Protein AF-A0A8J6UL52-F1 (afdb_monomer_lite)

Foldseek 3Di:
DDDDDDDDDDDDDPDPDDPPPPPPPPPPQDPVNVVVVVVVVVVVLVVLVVLLVVLCVQLVVCVVVVVLVSNLVSLVSSCVSPPPDPSSVVSNVVSVVSVVVVVVVVVVLVVLVVLLVLLVVLLVVCVVLVQLVLNLVSLVVNLVSDDPPDPVNVVSVVVSVVSVVVVVVPVDVVNPPVDNDVCSNVVDDD

Radius of gyration: 39.18 Å; chains: 1; bounding box: 60×75×103 Å

Sequence (190 aa):
MKRFLAALACIPLTLTGSVFELTPAIAAPTAAAQQAQQQQRAKEQRAKAASYRRYMRLGYAANKQRDYQTAQSSFQAALRIRPGDPYATKALRNVRGFVRRNELIRAANVARQKRADALGQTLQQATAGQDWQCAVAVIDNLTPLLPANSLKRAELLAYRSRLQGLIGAEANVTRWSTICSQASLTAQGR

pLDDT: mean 84.72, std 17.29, range [35.88, 98.81]

Structure (mmCIF, N/CA/C/O backbone):
data_AF-A0A8J6UL52-F1
#
_entry.id   AF-A0A8J6UL52-F1
#
loop_
_atom_site.group_PDB
_atom_site.id
_atom_site.type_symbol
_atom_site.label_atom_id
_atom_site.label_alt_id
_atom_site.label_comp_id
_atom_site.label_asym_id
_atom_site.label_entity_id
_atom_site.label_seq_id
_atom_site.pdbx_PDB_ins_code
_atom_site.Cartn_x
_atom_site.Cartn_y
_atom_site.Cartn_z
_atom_site.occupancy
_atom_site.B_iso_or_equiv
_atom_site.auth_seq_id
_atom_site.auth_comp_id
_atom_site.auth_asym_id
_atom_site.auth_atom_id
_atom_site.pdbx_PDB_model_num
ATOM 1 N N . MET A 1 1 ? 5.306 -52.863 -30.422 1.00 48.09 1 MET A N 1
ATOM 2 C CA . MET A 1 1 ? 4.987 -54.082 -31.195 1.00 48.09 1 MET A CA 1
ATOM 3 C C . MET A 1 1 ? 4.256 -53.688 -32.469 1.00 48.09 1 MET A C 1
ATOM 5 O O . MET A 1 1 ? 3.137 -53.211 -32.364 1.00 48.09 1 MET A O 1
ATOM 9 N N . LYS A 1 2 ? 4.888 -53.848 -33.635 1.00 43.53 2 LYS A N 1
ATOM 10 C CA . LYS A 1 2 ? 4.283 -54.351 -34.885 1.00 43.53 2 LYS A CA 1
ATOM 11 C C . LYS A 1 2 ? 5.365 -54.328 -35.964 1.00 43.53 2 LYS A C 1
ATOM 13 O O . LYS A 1 2 ? 5.876 -53.278 -36.332 1.00 43.53 2 LYS A O 1
ATOM 18 N N . ARG A 1 3 ? 5.771 -55.538 -36.343 1.00 48.91 3 ARG A N 1
ATOM 19 C CA . ARG A 1 3 ? 6.742 -55.862 -37.384 1.00 48.91 3 ARG A CA 1
ATOM 20 C C . ARG A 1 3 ? 6.000 -55.864 -38.718 1.00 48.91 3 ARG A C 1
ATOM 22 O O . ARG A 1 3 ? 4.960 -56.508 -38.802 1.00 48.91 3 ARG A O 1
ATOM 29 N N . PHE A 1 4 ? 6.542 -55.200 -39.730 1.00 51.72 4 PHE A N 1
ATOM 30 C CA . PHE A 1 4 ? 6.163 -55.431 -41.120 1.00 51.72 4 PHE A CA 1
ATOM 31 C C . PHE A 1 4 ? 7.350 -56.090 -41.822 1.00 51.72 4 PHE A C 1
ATOM 33 O O . PHE A 1 4 ? 8.400 -55.476 -41.989 1.00 51.72 4 PHE A O 1
ATOM 40 N N . LEU A 1 5 ? 7.177 -57.373 -42.146 1.00 50.19 5 LEU A N 1
ATOM 41 C CA . LEU A 1 5 ? 7.973 -58.094 -43.133 1.00 50.19 5 LEU A CA 1
ATOM 42 C C . LEU A 1 5 ? 7.378 -57.802 -44.514 1.00 50.19 5 LEU A C 1
ATOM 44 O O . LEU A 1 5 ? 6.172 -57.967 -44.692 1.00 50.19 5 LEU A O 1
ATOM 48 N N . ALA A 1 6 ? 8.214 -57.447 -45.487 1.00 51.41 6 ALA A N 1
ATOM 49 C CA . ALA A 1 6 ? 7.863 -57.524 -46.900 1.00 51.41 6 ALA A CA 1
ATOM 50 C C . ALA A 1 6 ? 9.098 -57.889 -47.742 1.00 51.41 6 ALA A C 1
ATOM 52 O O . ALA A 1 6 ? 10.095 -57.173 -47.762 1.00 51.41 6 ALA A O 1
ATOM 53 N N . ALA A 1 7 ? 8.972 -59.070 -48.347 1.00 46.84 7 ALA A N 1
ATOM 54 C CA . ALA A 1 7 ? 9.700 -59.737 -49.423 1.00 46.84 7 ALA A CA 1
ATOM 55 C C . ALA A 1 7 ? 10.820 -58.987 -50.178 1.00 46.84 7 ALA A C 1
ATOM 57 O O . ALA A 1 7 ? 10.597 -57.964 -50.821 1.00 46.84 7 ALA A O 1
ATOM 58 N N . LEU A 1 8 ? 11.996 -59.628 -50.206 1.00 48.56 8 LEU A N 1
ATOM 59 C CA . LEU A 1 8 ? 13.059 -59.418 -51.190 1.00 48.56 8 LEU A CA 1
ATOM 60 C C . LEU A 1 8 ? 12.641 -60.001 -52.551 1.00 48.56 8 LEU A C 1
ATOM 62 O O . LEU A 1 8 ? 12.426 -61.207 -52.661 1.00 48.56 8 LEU A O 1
ATOM 66 N N . ALA A 1 9 ? 12.630 -59.165 -53.590 1.00 52.34 9 ALA A N 1
ATOM 67 C CA . ALA A 1 9 ? 12.728 -59.593 -54.982 1.00 52.34 9 ALA A CA 1
ATOM 68 C C . ALA A 1 9 ? 14.108 -59.186 -55.519 1.00 52.34 9 ALA A C 1
ATOM 70 O O . ALA A 1 9 ? 14.498 -58.021 -55.462 1.00 52.34 9 ALA A 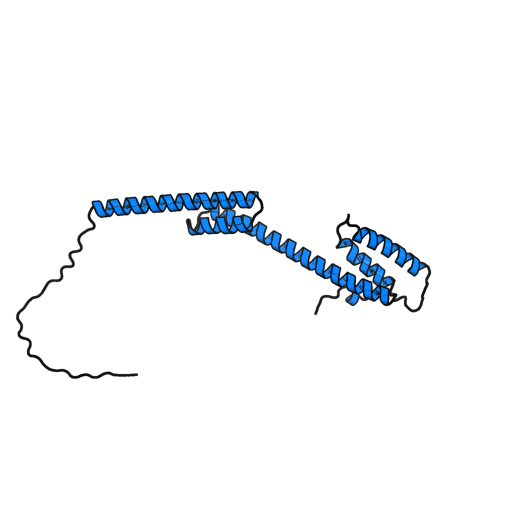O 1
ATOM 71 N N . CYS A 1 10 ? 14.860 -60.184 -55.977 1.00 50.34 10 CYS A N 1
ATOM 72 C CA . CYS A 1 10 ? 16.206 -60.074 -56.522 1.00 50.34 10 CYS A CA 1
ATOM 73 C C . CYS A 1 10 ? 16.125 -59.589 -57.981 1.00 50.34 10 CYS A C 1
ATOM 75 O O . CYS A 1 10 ? 15.582 -60.294 -58.829 1.00 50.34 10 CYS A O 1
ATOM 77 N N . ILE A 1 11 ? 16.639 -58.389 -58.264 1.00 64.44 11 ILE A N 1
ATOM 78 C CA . ILE A 1 11 ? 16.784 -57.842 -59.622 1.00 64.44 11 ILE A CA 1
ATOM 79 C C . ILE A 1 11 ? 18.292 -57.778 -59.928 1.00 64.44 11 ILE A C 1
ATOM 81 O O . ILE A 1 11 ? 19.041 -57.254 -59.098 1.00 64.44 11 ILE A O 1
ATOM 85 N N . PRO A 1 12 ? 18.765 -58.312 -61.073 1.00 52.03 12 PRO A N 1
ATOM 86 C CA . PRO A 1 12 ? 20.182 -58.343 -61.411 1.00 52.03 12 PRO A CA 1
ATOM 87 C C . PRO A 1 12 ? 20.688 -56.937 -61.747 1.00 52.03 12 PRO A C 1
ATOM 89 O O . PRO A 1 12 ? 20.190 -56.259 -62.644 1.00 52.03 12 PRO A O 1
ATOM 92 N N . LEU A 1 13 ? 21.694 -56.511 -60.988 1.00 54.62 13 LEU A N 1
ATOM 93 C CA . LEU A 1 13 ? 22.346 -55.214 -61.077 1.00 54.62 13 LEU A CA 1
ATOM 94 C C . LEU A 1 13 ? 23.401 -55.256 -62.194 1.00 54.62 13 LEU A C 1
ATOM 96 O O . LEU A 1 13 ? 24.511 -55.746 -61.990 1.00 54.62 13 LEU A O 1
ATOM 100 N N . THR A 1 14 ? 23.071 -54.753 -63.385 1.00 56.66 14 THR A N 1
ATOM 101 C CA . THR A 1 14 ? 24.086 -54.437 -64.398 1.00 56.66 14 THR A CA 1
ATOM 102 C C . THR A 1 14 ? 24.874 -53.219 -63.932 1.00 56.66 14 THR A C 1
ATOM 104 O O . THR A 1 14 ? 24.363 -52.102 -63.871 1.00 56.66 14 THR A O 1
ATOM 107 N N . LEU A 1 15 ? 26.125 -53.476 -63.565 1.00 56.97 15 LEU A N 1
ATOM 108 C CA . LEU A 1 15 ? 27.108 -52.526 -63.068 1.00 56.97 15 LEU A CA 1
ATOM 109 C C . LEU A 1 15 ? 27.623 -51.634 -64.214 1.00 56.97 15 LEU A C 1
ATOM 111 O O . LEU A 1 15 ? 28.722 -51.835 -64.721 1.00 56.97 15 LEU A O 1
ATOM 115 N N . THR A 1 16 ? 26.845 -50.638 -64.637 1.00 59.56 16 THR A N 1
ATOM 116 C CA . THR A 1 16 ? 27.396 -49.483 -65.361 1.00 59.56 16 THR A CA 1
ATOM 117 C C . THR A 1 16 ? 27.673 -48.389 -64.348 1.00 59.56 16 THR A C 1
ATOM 119 O O . THR A 1 16 ? 26.756 -47.785 -63.792 1.00 59.56 16 THR A O 1
ATOM 122 N N . GLY A 1 17 ? 28.959 -48.197 -64.066 1.00 63.19 17 GLY A N 1
ATOM 123 C CA . GLY A 1 17 ? 29.453 -47.186 -63.151 1.00 63.19 17 GLY A CA 1
ATOM 124 C C . GLY A 1 17 ? 28.933 -45.794 -63.495 1.00 63.19 17 GLY A C 1
ATOM 125 O O . GLY A 1 17 ? 28.999 -45.332 -64.631 1.00 63.19 17 GLY A O 1
ATOM 126 N N . SER A 1 18 ? 28.443 -45.108 -62.476 1.00 60.69 18 SER A N 1
ATOM 127 C CA . SER A 1 18 ? 28.400 -43.654 -62.420 1.00 60.69 18 SER A CA 1
ATOM 128 C C . SER A 1 18 ? 28.495 -43.296 -60.950 1.00 60.69 18 SER A C 1
ATOM 130 O O . SER A 1 18 ? 27.495 -43.212 -60.241 1.00 60.69 18 SER A O 1
ATOM 132 N N . VAL A 1 19 ? 29.732 -43.155 -60.473 1.00 61.81 19 VAL A N 1
ATOM 133 C CA . VAL A 1 19 ? 30.003 -42.455 -59.218 1.00 61.81 19 VAL A CA 1
ATOM 134 C C . VAL A 1 19 ? 29.659 -40.997 -59.501 1.00 61.81 19 VAL A C 1
ATOM 136 O O . VAL A 1 19 ? 30.489 -40.226 -59.968 1.00 61.81 19 VAL A O 1
ATOM 139 N N . PHE A 1 20 ? 28.386 -40.643 -59.335 1.00 57.03 20 PHE A N 1
ATOM 140 C CA . PHE A 1 20 ? 27.967 -39.254 -59.324 1.00 57.03 20 PHE A CA 1
ATOM 141 C C . PHE A 1 20 ? 28.501 -38.681 -58.014 1.00 57.03 20 PHE A C 1
ATOM 143 O O . PHE A 1 20 ? 27.890 -38.833 -56.955 1.00 57.03 20 PHE A O 1
ATOM 150 N N . GLU A 1 21 ? 29.706 -38.116 -58.072 1.00 53.19 21 GLU A N 1
ATOM 151 C CA . GLU A 1 21 ? 30.247 -37.300 -56.998 1.00 53.19 21 GLU A CA 1
ATOM 152 C C . GLU A 1 21 ? 29.289 -36.123 -56.793 1.00 53.19 21 GLU A C 1
ATOM 154 O O . GLU A 1 21 ? 29.351 -35.101 -57.476 1.00 53.19 21 GLU A O 1
ATOM 159 N N . LEU A 1 22 ? 28.370 -36.281 -55.839 1.0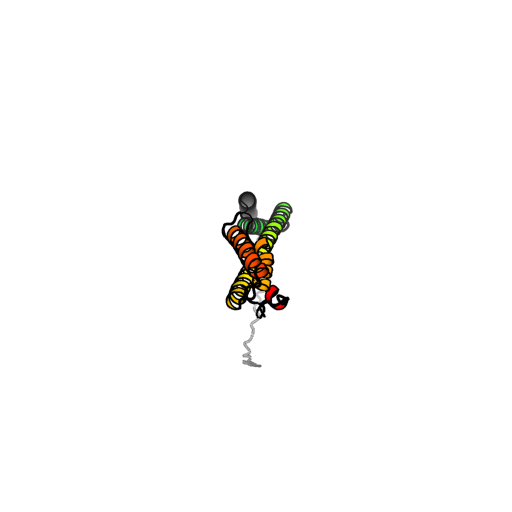0 56.50 22 LEU A N 1
ATOM 160 C CA . LEU A 1 22 ? 27.673 -35.184 -55.182 1.00 56.50 22 LEU A CA 1
ATOM 161 C C . LEU A 1 22 ? 28.727 -34.369 -54.432 1.00 56.50 22 LEU A C 1
ATOM 163 O O . LEU A 1 22 ? 28.851 -34.450 -53.214 1.00 56.50 22 LEU A O 1
ATOM 167 N N . THR A 1 23 ? 29.518 -33.596 -55.169 1.00 62.22 23 THR A N 1
ATOM 168 C CA . THR A 1 23 ? 30.239 -32.471 -54.598 1.00 62.22 23 THR A CA 1
ATOM 169 C C . THR A 1 23 ? 29.163 -31.488 -54.138 1.00 62.22 23 THR A C 1
ATOM 171 O O . THR A 1 23 ? 28.408 -30.969 -54.966 1.00 62.22 23 THR A O 1
ATOM 174 N N . PRO A 1 24 ? 28.999 -31.236 -52.826 1.00 58.41 24 PRO A N 1
ATOM 175 C CA . PRO A 1 24 ? 28.180 -30.119 -52.415 1.00 58.41 24 PRO A CA 1
ATOM 176 C C . PRO A 1 24 ? 28.933 -28.887 -52.912 1.00 58.41 24 PRO A C 1
ATOM 178 O O . PRO A 1 24 ? 29.976 -28.525 -52.371 1.00 58.41 24 PRO A O 1
ATOM 181 N N . ALA A 1 25 ? 28.450 -28.264 -53.983 1.00 55.91 25 ALA A N 1
ATOM 182 C CA . ALA A 1 25 ? 28.882 -26.932 -54.359 1.00 55.91 25 ALA A CA 1
ATOM 183 C C . ALA A 1 25 ? 28.417 -25.990 -53.241 1.00 55.91 25 ALA A C 1
ATOM 185 O O . ALA A 1 25 ? 27.331 -25.415 -53.288 1.00 55.91 25 ALA A O 1
ATOM 186 N N . ILE A 1 26 ? 29.221 -25.881 -52.183 1.00 60.75 26 ILE A N 1
ATOM 187 C CA . ILE A 1 26 ? 29.074 -24.867 -51.146 1.00 60.75 26 ILE A CA 1
ATOM 188 C C . ILE A 1 26 ? 29.476 -23.554 -51.824 1.00 60.75 26 ILE A C 1
ATOM 190 O O . ILE A 1 26 ? 30.614 -23.104 -51.719 1.00 60.75 26 ILE A O 1
ATOM 194 N N . ALA A 1 27 ? 28.568 -22.979 -52.615 1.00 62.25 27 ALA A N 1
ATOM 195 C CA . ALA A 1 27 ? 28.755 -21.661 -53.194 1.00 62.25 27 ALA A CA 1
ATOM 196 C C . ALA A 1 27 ? 28.947 -20.681 -52.031 1.00 62.25 27 ALA A C 1
ATOM 198 O O . ALA A 1 27 ? 28.022 -20.436 -51.251 1.00 62.25 27 ALA A O 1
ATOM 199 N N . ALA A 1 28 ? 30.172 -20.176 -51.868 1.00 66.12 28 ALA A N 1
ATOM 200 C CA . ALA A 1 28 ? 30.485 -19.202 -50.836 1.00 66.12 28 ALA A CA 1
ATOM 201 C C . ALA A 1 28 ? 29.509 -18.015 -50.957 1.00 66.12 28 ALA A C 1
ATOM 203 O O . ALA A 1 28 ? 29.266 -17.548 -52.076 1.00 66.12 28 ALA A O 1
ATOM 204 N N . PRO A 1 29 ? 28.925 -17.521 -49.845 1.00 67.31 29 PRO A N 1
ATOM 205 C CA . PRO A 1 29 ? 27.994 -16.403 -49.904 1.00 67.31 29 PRO A CA 1
ATOM 206 C C . PRO A 1 29 ? 28.686 -15.223 -50.583 1.00 67.31 29 PRO A C 1
ATOM 208 O O . PRO A 1 29 ? 29.726 -14.758 -50.109 1.00 67.31 29 PRO A O 1
ATOM 211 N N . THR A 1 30 ? 28.121 -14.765 -51.701 1.00 81.12 30 THR A N 1
ATOM 212 C CA . THR A 1 30 ? 28.703 -13.695 -52.515 1.00 81.12 30 THR A CA 1
ATOM 213 C C . THR A 1 30 ? 28.859 -12.422 -51.685 1.00 81.12 30 THR A C 1
ATOM 215 O O . THR A 1 30 ? 28.055 -12.143 -50.791 1.00 81.12 30 THR A O 1
ATOM 218 N N . ALA A 1 31 ? 29.881 -11.615 -51.978 1.00 82.38 31 ALA A N 1
ATOM 219 C CA . ALA A 1 31 ? 30.143 -10.372 -51.248 1.00 82.38 31 ALA A CA 1
ATOM 220 C C . ALA A 1 31 ? 28.905 -9.447 -51.187 1.00 82.38 31 ALA A C 1
ATOM 222 O O . ALA A 1 31 ? 28.633 -8.844 -50.151 1.00 82.38 31 ALA A O 1
ATOM 223 N N . ALA A 1 32 ? 28.092 -9.416 -52.249 1.00 83.94 32 ALA A N 1
ATOM 224 C CA . ALA A 1 32 ? 26.823 -8.687 -52.286 1.00 83.94 32 ALA A CA 1
ATOM 225 C C . ALA A 1 32 ? 25.776 -9.235 -51.292 1.00 83.94 32 ALA A C 1
ATOM 227 O O . ALA A 1 32 ? 25.114 -8.460 -50.599 1.00 83.94 32 ALA A O 1
ATOM 228 N N . ALA A 1 33 ? 25.650 -10.563 -51.159 1.00 85.38 33 ALA A N 1
ATOM 229 C CA . ALA A 1 33 ? 24.749 -11.187 -50.187 1.00 85.38 33 ALA A CA 1
ATOM 230 C C . ALA A 1 33 ? 25.195 -10.915 -48.738 1.00 85.38 33 ALA A C 1
ATOM 232 O O . ALA A 1 33 ? 24.367 -10.629 -47.869 1.00 85.38 33 ALA A O 1
ATOM 233 N N . GLN A 1 34 ? 26.507 -10.928 -48.485 1.00 87.19 34 GLN A N 1
ATOM 234 C CA . GLN A 1 34 ? 27.075 -10.583 -47.179 1.00 87.19 34 GLN A CA 1
ATOM 235 C C . GLN A 1 34 ? 26.821 -9.108 -46.820 1.00 87.19 34 GLN A C 1
ATOM 237 O O . GLN A 1 34 ? 26.406 -8.808 -45.699 1.00 87.19 34 GLN A O 1
ATOM 242 N N . GLN A 1 35 ? 26.999 -8.188 -47.773 1.00 89.06 35 GLN A N 1
ATOM 243 C CA . GLN A 1 35 ? 26.718 -6.760 -47.587 1.00 89.06 35 GLN A CA 1
ATOM 244 C C . GLN A 1 35 ? 25.233 -6.495 -47.295 1.00 89.06 35 GLN A C 1
ATOM 246 O O . GLN A 1 35 ? 24.913 -5.778 -46.343 1.00 89.06 35 GLN A O 1
ATOM 251 N N . ALA A 1 36 ? 24.316 -7.121 -48.038 1.00 89.81 36 ALA A N 1
ATOM 252 C CA . ALA A 1 36 ? 22.878 -7.004 -47.788 1.00 89.81 36 ALA A CA 1
ATOM 253 C C . ALA A 1 36 ? 22.493 -7.525 -46.388 1.00 89.81 36 ALA A C 1
ATOM 255 O O . ALA A 1 36 ? 21.732 -6.882 -45.657 1.00 89.81 36 ALA A O 1
ATOM 256 N N . GLN A 1 37 ? 23.077 -8.651 -45.961 1.00 91.81 37 GLN A N 1
ATOM 257 C CA . GLN A 1 37 ? 22.847 -9.208 -44.628 1.00 91.81 37 GLN A CA 1
ATOM 258 C C . GLN A 1 37 ? 23.351 -8.276 -43.515 1.00 91.81 37 GLN A C 1
ATOM 260 O O . GLN A 1 37 ? 22.679 -8.107 -42.493 1.00 91.81 37 GLN A O 1
ATOM 265 N N . GLN A 1 38 ? 24.512 -7.644 -43.694 1.00 91.94 38 GLN A N 1
ATOM 266 C CA . GLN A 1 38 ? 25.055 -6.680 -42.732 1.00 91.94 38 GLN A CA 1
ATOM 267 C C . GLN A 1 38 ? 24.173 -5.433 -42.610 1.00 91.94 38 GLN A C 1
ATOM 269 O O . GLN A 1 38 ? 23.881 -4.996 -41.494 1.00 91.94 38 GLN A O 1
ATOM 274 N N . GLN A 1 39 ? 23.694 -4.894 -43.733 1.00 93.25 39 GLN A N 1
ATOM 275 C CA . GLN A 1 39 ? 22.783 -3.748 -43.743 1.00 93.25 39 GLN A CA 1
ATOM 276 C C . GLN A 1 39 ? 21.469 -4.064 -43.020 1.00 93.25 39 GLN A C 1
ATOM 278 O O . GLN A 1 39 ? 21.012 -3.273 -42.187 1.00 93.25 39 GLN A O 1
ATOM 283 N N . GLN A 1 40 ? 20.898 -5.246 -43.264 1.00 94.44 40 GLN A N 1
ATOM 284 C CA . GLN A 1 40 ? 19.674 -5.682 -42.595 1.00 94.44 40 GLN A CA 1
ATOM 285 C C . GLN A 1 40 ? 19.877 -5.849 -41.083 1.00 94.44 40 GLN A C 1
ATOM 287 O O . GLN A 1 40 ? 19.097 -5.315 -40.291 1.00 94.44 40 GLN A O 1
ATOM 292 N N . ARG A 1 41 ? 20.971 -6.497 -40.661 1.00 95.19 41 ARG A N 1
ATOM 293 C CA . ARG A 1 41 ? 21.332 -6.612 -39.237 1.00 95.19 41 ARG A CA 1
ATOM 294 C C . ARG A 1 41 ? 21.493 -5.235 -38.595 1.00 95.19 41 ARG A C 1
ATOM 296 O O . ARG A 1 41 ? 20.962 -4.999 -37.514 1.00 95.19 41 ARG A O 1
ATOM 303 N N . ALA A 1 42 ? 22.172 -4.297 -39.255 1.00 94.38 42 ALA A N 1
ATOM 304 C CA . ALA A 1 42 ? 22.340 -2.939 -38.741 1.00 94.38 42 ALA A CA 1
ATOM 305 C C . ALA A 1 42 ? 20.994 -2.210 -38.583 1.00 94.38 42 ALA A C 1
ATOM 307 O O . ALA A 1 42 ? 20.764 -1.552 -37.563 1.00 94.38 42 ALA A O 1
ATOM 308 N N . LYS A 1 43 ? 20.078 -2.357 -39.548 1.00 95.81 43 LYS A N 1
ATOM 309 C CA . LYS A 1 43 ? 18.717 -1.804 -39.480 1.00 95.81 43 LYS A CA 1
ATOM 310 C C . LYS A 1 43 ? 17.933 -2.381 -38.300 1.00 95.81 43 LYS A C 1
ATOM 312 O O . LYS A 1 43 ? 17.353 -1.621 -37.525 1.00 95.81 43 LYS A O 1
ATOM 317 N N . GLU A 1 44 ? 17.972 -3.696 -38.109 1.00 95.06 44 GLU A N 1
ATOM 318 C CA . GLU A 1 44 ? 17.332 -4.361 -36.969 1.00 95.06 44 GLU A CA 1
ATOM 319 C C . GLU A 1 44 ? 17.915 -3.908 -35.629 1.00 95.06 44 GLU A C 1
ATOM 321 O O . GLU A 1 44 ? 17.166 -3.622 -34.694 1.00 95.06 44 GLU A O 1
ATOM 326 N N . GLN A 1 45 ? 19.239 -3.776 -35.526 1.00 95.06 45 GLN A N 1
ATOM 327 C CA . GLN A 1 45 ? 19.883 -3.292 -34.303 1.00 95.06 45 GLN A CA 1
ATOM 328 C C . GLN A 1 45 ? 19.503 -1.840 -33.992 1.00 95.06 45 GLN A C 1
ATOM 330 O O . GLN A 1 45 ? 19.223 -1.501 -32.838 1.00 95.06 45 GLN A O 1
ATOM 335 N N . ARG A 1 46 ? 19.408 -0.980 -35.014 1.00 96.25 46 ARG A N 1
ATOM 336 C CA . ARG A 1 46 ? 18.919 0.400 -34.864 1.00 96.25 46 ARG A CA 1
ATOM 337 C C . ARG A 1 46 ? 17.466 0.431 -34.390 1.00 96.25 46 ARG A C 1
ATOM 339 O O . ARG A 1 46 ? 17.155 1.182 -33.463 1.00 96.25 46 ARG A O 1
ATOM 346 N N . ALA A 1 47 ? 16.603 -0.409 -34.961 1.00 96.44 47 ALA A N 1
ATOM 347 C CA . ALA A 1 47 ? 15.207 -0.537 -34.547 1.00 96.44 47 ALA A CA 1
ATOM 348 C C . ALA A 1 47 ? 15.086 -1.026 -33.093 1.00 96.44 47 ALA A C 1
ATOM 350 O O . ALA A 1 47 ? 14.374 -0.415 -32.294 1.00 96.44 47 ALA A O 1
ATOM 351 N N . LYS A 1 48 ? 15.852 -2.053 -32.699 1.00 96.88 48 LYS A N 1
ATOM 352 C CA . LYS A 1 48 ? 15.930 -2.526 -31.305 1.00 96.88 48 LYS A CA 1
ATOM 353 C C . LYS A 1 48 ? 16.403 -1.415 -30.366 1.00 96.88 48 LYS A C 1
ATOM 355 O O . LYS A 1 48 ? 15.778 -1.173 -29.336 1.00 96.88 48 LYS A O 1
ATOM 360 N N . ALA A 1 49 ? 17.451 -0.677 -30.729 1.00 96.94 49 ALA A N 1
ATOM 361 C CA . ALA A 1 49 ? 17.947 0.442 -29.930 1.00 96.94 49 ALA A CA 1
ATOM 362 C C . ALA A 1 49 ? 16.907 1.566 -29.764 1.00 96.94 49 ALA A C 1
ATOM 364 O O . ALA A 1 49 ? 16.768 2.116 -28.670 1.00 96.94 49 ALA A O 1
ATOM 365 N N . ALA A 1 50 ? 16.156 1.896 -30.819 1.00 98.19 50 ALA A N 1
ATOM 366 C CA . ALA A 1 50 ? 15.083 2.886 -30.761 1.00 98.19 50 ALA A CA 1
ATOM 367 C C . ALA A 1 50 ? 13.928 2.426 -29.857 1.00 98.19 50 ALA A C 1
ATOM 369 O O . ALA A 1 50 ? 13.494 3.185 -28.987 1.00 98.19 50 ALA A O 1
ATOM 370 N N . SER A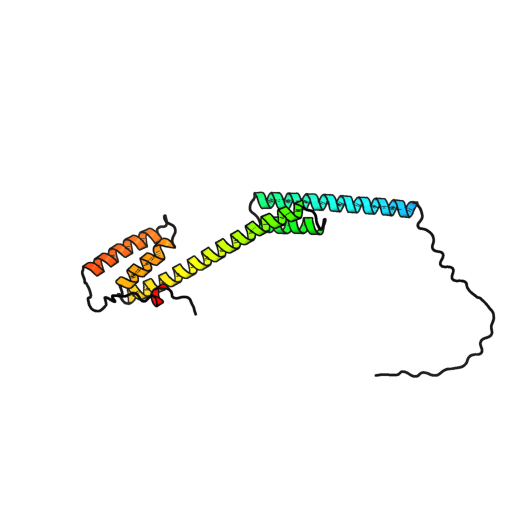 1 51 ? 13.492 1.173 -30.000 1.00 98.12 51 SER A N 1
ATOM 371 C CA . SER A 1 51 ? 12.463 0.561 -29.154 1.00 98.12 51 SER A CA 1
ATOM 372 C C . SER A 1 51 ? 12.882 0.509 -27.686 1.00 98.12 51 SER A C 1
ATOM 374 O O . SER A 1 51 ? 12.106 0.913 -26.822 1.00 98.12 51 SER A O 1
ATOM 376 N N . TYR A 1 52 ? 14.123 0.113 -27.389 1.00 98.62 52 TYR A N 1
ATOM 377 C CA . TYR A 1 52 ? 14.673 0.157 -26.031 1.00 98.62 52 TYR A CA 1
ATOM 378 C C . TYR A 1 52 ? 14.589 1.573 -25.444 1.00 98.62 52 TYR A C 1
ATOM 380 O O . TYR A 1 52 ? 14.015 1.760 -24.372 1.00 98.62 52 TYR A O 1
ATOM 388 N N . ARG A 1 53 ? 15.080 2.592 -26.169 1.00 98.62 53 ARG A N 1
ATOM 389 C CA . ARG A 1 53 ? 15.019 3.992 -25.709 1.00 98.62 53 ARG A CA 1
ATOM 390 C C . ARG A 1 53 ? 13.583 4.449 -25.467 1.00 98.62 53 ARG A C 1
ATOM 392 O O . ARG A 1 53 ? 13.321 5.144 -24.488 1.00 98.62 53 ARG A O 1
ATOM 399 N N . ARG A 1 54 ? 12.647 4.053 -26.336 1.00 98.69 54 ARG A N 1
ATOM 400 C CA . ARG A 1 54 ? 11.219 4.348 -26.170 1.00 98.69 54 ARG A CA 1
ATOM 401 C C . ARG A 1 54 ? 10.681 3.748 -24.872 1.00 98.69 54 ARG A C 1
ATOM 403 O O . ARG A 1 54 ? 10.092 4.484 -24.090 1.00 98.69 54 ARG A O 1
ATOM 410 N N . TYR A 1 55 ? 10.908 2.459 -24.625 1.00 98.81 55 TYR A N 1
ATOM 411 C CA . TYR A 1 55 ? 10.438 1.798 -23.406 1.00 98.81 55 TYR A CA 1
ATOM 412 C C . TYR A 1 55 ? 11.078 2.365 -22.139 1.00 98.81 55 TYR A C 1
ATOM 414 O O . TYR A 1 55 ? 10.380 2.561 -21.150 1.00 98.81 55 TYR A O 1
ATOM 422 N N . MET A 1 56 ? 12.363 2.724 -22.180 1.00 98.81 56 MET A N 1
ATOM 423 C CA . MET A 1 56 ? 13.009 3.411 -21.059 1.00 98.81 56 MET A CA 1
ATOM 424 C C . MET A 1 56 ? 12.345 4.760 -20.762 1.00 98.81 56 MET A C 1
ATOM 426 O O . MET A 1 56 ? 12.003 5.029 -19.613 1.00 98.81 56 MET A O 1
ATOM 430 N N . ARG A 1 57 ? 12.088 5.592 -21.783 1.00 98.81 57 ARG A N 1
ATOM 431 C CA . ARG A 1 57 ? 11.389 6.879 -21.601 1.00 98.81 57 ARG A CA 1
ATOM 432 C C . ARG A 1 57 ? 9.973 6.705 -21.059 1.00 98.81 57 ARG A C 1
ATOM 434 O O . ARG A 1 57 ? 9.603 7.427 -20.141 1.00 98.81 57 ARG A O 1
ATOM 441 N N . LEU A 1 58 ? 9.208 5.755 -21.600 1.00 98.75 58 LEU A N 1
ATOM 442 C CA . LEU A 1 58 ? 7.861 5.446 -21.112 1.00 98.75 58 LEU A CA 1
ATOM 443 C C . LEU A 1 58 ? 7.892 5.007 -19.646 1.00 98.75 58 LEU A C 1
ATOM 445 O O . LEU A 1 58 ? 7.117 5.517 -18.844 1.00 98.75 58 LEU A O 1
ATOM 449 N N . GLY A 1 59 ? 8.841 4.142 -19.280 1.00 98.69 59 GLY A N 1
ATOM 450 C CA . GLY A 1 59 ? 9.006 3.686 -17.905 1.00 98.69 59 GLY A CA 1
ATOM 451 C C . GLY A 1 59 ? 9.313 4.826 -16.937 1.00 98.69 59 GLY A C 1
ATOM 452 O O . GLY A 1 59 ? 8.692 4.927 -15.881 1.00 98.69 59 GLY A O 1
ATOM 453 N N . TYR A 1 60 ? 10.224 5.732 -17.304 1.00 98.75 60 TYR A N 1
ATOM 454 C CA . TYR A 1 60 ? 10.532 6.899 -16.474 1.00 98.75 60 TYR A CA 1
ATOM 455 C C . TYR A 1 60 ? 9.379 7.903 -16.404 1.00 98.75 60 TYR A C 1
ATOM 457 O O . TYR A 1 60 ? 9.130 8.453 -15.331 1.00 98.75 60 TYR A O 1
ATOM 465 N N . ALA A 1 61 ? 8.663 8.125 -17.509 1.00 98.81 61 ALA A N 1
ATOM 466 C CA . ALA A 1 61 ? 7.493 8.998 -17.536 1.00 98.81 61 ALA A CA 1
ATOM 467 C C . ALA A 1 61 ? 6.380 8.467 -16.619 1.00 98.81 61 ALA A C 1
ATOM 469 O O . ALA A 1 61 ? 5.893 9.208 -15.768 1.00 98.81 61 ALA A O 1
ATOM 470 N N . ALA A 1 62 ? 6.053 7.176 -16.721 1.00 98.69 62 ALA A N 1
ATOM 471 C CA . ALA A 1 62 ? 5.080 6.518 -15.853 1.00 98.69 62 ALA A CA 1
ATOM 472 C C . ALA A 1 62 ? 5.522 6.547 -14.379 1.00 98.69 62 ALA A C 1
ATOM 474 O O . ALA A 1 62 ? 4.745 6.913 -13.501 1.00 98.69 62 ALA A O 1
ATOM 475 N N . ASN A 1 63 ? 6.806 6.285 -14.100 1.00 98.50 63 ASN A N 1
ATOM 476 C CA . ASN A 1 63 ? 7.345 6.361 -12.741 1.00 98.50 63 ASN A CA 1
ATOM 477 C C . ASN A 1 63 ? 7.241 7.780 -12.149 1.00 98.50 63 ASN A C 1
ATOM 479 O O . ASN A 1 63 ? 6.910 7.928 -10.976 1.00 98.50 63 ASN A O 1
ATOM 483 N N . LYS A 1 64 ? 7.473 8.830 -12.952 1.00 98.38 64 LYS A N 1
ATOM 484 C CA . LYS A 1 64 ? 7.289 10.232 -12.530 1.00 98.38 64 LYS A CA 1
ATOM 485 C C . LYS A 1 64 ? 5.828 10.532 -12.176 1.00 98.38 64 LYS A C 1
ATOM 487 O O . LYS A 1 64 ? 5.573 11.295 -11.250 1.00 98.38 64 LYS A O 1
ATOM 492 N N . GLN A 1 65 ? 4.889 9.902 -12.877 1.00 98.12 65 GLN A N 1
ATOM 493 C CA . GLN A 1 65 ? 3.449 9.993 -12.617 1.00 98.12 65 GLN A CA 1
ATOM 494 C C . GLN A 1 65 ? 2.975 9.050 -11.497 1.00 98.12 65 GLN A C 1
ATOM 496 O O . GLN A 1 65 ? 1.790 9.028 -11.184 1.00 98.12 65 GLN A O 1
ATOM 501 N N . ARG A 1 66 ? 3.887 8.291 -10.867 1.00 97.44 66 ARG A N 1
ATOM 502 C CA . ARG A 1 66 ? 3.594 7.248 -9.865 1.00 97.44 66 ARG A CA 1
ATOM 503 C C . ARG A 1 66 ? 2.732 6.092 -10.386 1.00 97.44 66 ARG A C 1
ATOM 505 O O . ARG A 1 66 ? 2.236 5.296 -9.591 1.00 97.44 66 ARG A O 1
ATOM 512 N N . ASP A 1 67 ? 2.620 5.951 -11.705 1.00 98.12 67 ASP A N 1
ATOM 513 C CA . ASP A 1 67 ? 2.060 4.768 -12.352 1.00 98.12 67 ASP A CA 1
ATOM 514 C C . ASP A 1 67 ? 3.134 3.673 -12.398 1.00 98.12 67 ASP A C 1
ATOM 516 O O . ASP A 1 67 ? 3.849 3.460 -13.385 1.00 98.12 67 ASP A O 1
ATOM 520 N N . TYR A 1 68 ? 3.311 3.016 -11.253 1.00 98.12 68 TYR A N 1
ATOM 521 C CA . TYR A 1 68 ? 4.356 2.019 -11.068 1.00 98.12 68 TYR A CA 1
ATOM 522 C C . TYR A 1 68 ? 4.077 0.730 -11.853 1.00 98.12 68 TYR A C 1
ATOM 524 O O . TYR A 1 68 ? 5.020 0.054 -12.261 1.00 98.12 68 TYR A O 1
ATOM 532 N N . GLN A 1 69 ? 2.814 0.401 -12.129 1.00 97.50 69 GLN A N 1
ATOM 533 C CA . GLN A 1 69 ? 2.443 -0.750 -12.950 1.00 97.50 69 GLN A CA 1
ATOM 534 C C . GLN A 1 69 ? 2.886 -0.550 -14.407 1.00 97.50 69 GLN A C 1
ATOM 536 O O . GLN A 1 69 ? 3.588 -1.405 -14.960 1.00 97.50 69 GLN A O 1
ATOM 541 N N . THR A 1 70 ? 2.565 0.599 -15.010 1.00 98.31 70 THR A N 1
ATOM 542 C CA . THR A 1 70 ? 3.004 0.934 -16.376 1.00 98.31 70 THR A CA 1
ATOM 543 C C . THR A 1 70 ? 4.517 1.125 -16.451 1.00 98.31 70 THR A C 1
ATOM 545 O O . THR A 1 70 ? 5.162 0.719 -17.426 1.00 98.31 70 THR A O 1
ATOM 548 N N . ALA A 1 71 ? 5.128 1.692 -15.408 1.00 98.75 71 ALA A N 1
ATOM 549 C CA . ALA A 1 71 ? 6.579 1.810 -15.339 1.00 98.75 71 ALA A CA 1
ATOM 550 C C . ALA A 1 71 ? 7.260 0.433 -15.325 1.00 98.75 71 ALA A C 1
ATOM 552 O O . ALA A 1 71 ? 8.219 0.199 -16.066 1.00 98.75 71 ALA A O 1
ATOM 553 N N . GLN A 1 72 ? 6.737 -0.503 -14.527 1.00 98.62 72 GLN A N 1
ATOM 554 C CA . GLN A 1 72 ? 7.257 -1.861 -14.421 1.00 98.62 72 GLN A CA 1
ATOM 555 C C . GLN A 1 72 ? 7.197 -2.587 -15.768 1.00 98.62 72 GLN A C 1
ATOM 557 O O . GLN A 1 72 ? 8.213 -3.135 -16.203 1.00 98.62 72 GLN A O 1
ATOM 562 N N . SER A 1 73 ? 6.043 -2.567 -16.442 1.00 98.62 73 SER A N 1
ATOM 563 C CA . SER A 1 73 ? 5.867 -3.234 -17.739 1.00 98.62 73 SER A CA 1
ATOM 564 C C . SER A 1 73 ? 6.776 -2.636 -18.820 1.00 98.62 73 SER A C 1
ATOM 566 O O . SER A 1 73 ? 7.381 -3.371 -19.607 1.00 98.62 73 SER A O 1
ATOM 568 N N . SER A 1 74 ? 6.968 -1.314 -18.804 1.00 98.75 74 SER A N 1
ATOM 569 C CA . SER A 1 74 ? 7.872 -0.608 -19.716 1.00 98.75 74 SER A CA 1
ATOM 570 C C . SER A 1 74 ? 9.336 -1.005 -19.501 1.00 98.75 74 SER A C 1
ATOM 572 O O . SER A 1 74 ? 10.029 -1.346 -20.460 1.00 98.75 74 SER A O 1
ATOM 574 N N . PHE A 1 75 ? 9.820 -1.048 -18.256 1.00 98.81 75 PHE A N 1
ATOM 575 C CA . PHE A 1 75 ? 11.195 -1.483 -17.979 1.00 98.81 75 PHE A CA 1
ATOM 576 C C . PHE A 1 75 ? 11.412 -2.975 -18.271 1.00 98.81 75 PHE A C 1
ATOM 578 O O . PHE A 1 75 ? 12.469 -3.356 -18.776 1.00 98.81 75 PHE A O 1
ATOM 585 N N . GLN A 1 76 ? 10.403 -3.824 -18.051 1.00 98.62 76 GLN A N 1
ATOM 586 C CA . GLN A 1 76 ? 10.437 -5.224 -18.490 1.00 98.62 76 GLN A CA 1
ATOM 587 C C . GLN A 1 76 ? 10.528 -5.342 -20.018 1.00 98.62 76 GLN A C 1
ATOM 589 O O . GLN A 1 76 ? 11.277 -6.172 -20.531 1.00 98.62 76 GLN A O 1
ATOM 594 N N . ALA A 1 77 ? 9.804 -4.507 -20.768 1.00 98.69 77 ALA A N 1
ATOM 595 C CA . ALA A 1 77 ? 9.913 -4.455 -22.224 1.00 98.69 77 ALA A CA 1
ATOM 596 C C . ALA A 1 77 ? 11.303 -3.990 -22.690 1.00 98.69 77 ALA A C 1
ATOM 598 O O . ALA A 1 77 ? 11.855 -4.579 -23.618 1.00 98.69 77 ALA A O 1
ATOM 599 N N . ALA A 1 78 ? 11.910 -3.010 -22.013 1.00 98.75 78 ALA A N 1
ATOM 600 C CA . ALA A 1 78 ? 13.286 -2.597 -22.286 1.00 98.75 78 ALA A CA 1
ATOM 601 C C . ALA A 1 78 ? 14.290 -3.748 -22.067 1.00 98.75 78 ALA A C 1
ATOM 603 O O . ALA A 1 78 ? 15.136 -3.990 -22.928 1.00 98.75 78 ALA A O 1
ATOM 604 N N . LEU A 1 79 ? 14.152 -4.511 -20.976 1.00 98.62 79 LEU A N 1
ATOM 605 C CA . LEU A 1 79 ? 15.015 -5.663 -20.676 1.00 98.62 79 LEU A CA 1
ATOM 606 C C . LEU A 1 79 ? 14.824 -6.845 -21.630 1.00 98.62 79 LEU A C 1
ATOM 608 O O . LEU A 1 79 ? 15.783 -7.559 -21.898 1.00 98.62 79 LEU A O 1
ATOM 612 N N . ARG A 1 80 ? 13.625 -7.039 -22.194 1.00 98.44 80 ARG A N 1
ATOM 613 C CA . ARG A 1 80 ? 13.422 -8.033 -23.265 1.00 98.44 80 ARG A CA 1
ATOM 614 C C . ARG A 1 80 ? 14.214 -7.693 -24.529 1.00 98.44 80 ARG A C 1
ATOM 616 O O . ARG A 1 80 ? 14.610 -8.596 -25.254 1.00 98.44 80 ARG A O 1
ATOM 623 N N . ILE A 1 81 ? 14.448 -6.406 -24.797 1.00 98.12 81 ILE A N 1
ATOM 624 C CA . ILE A 1 81 ? 15.240 -5.953 -25.950 1.00 98.12 81 ILE A CA 1
ATOM 625 C C . ILE A 1 81 ? 16.738 -5.988 -25.641 1.00 98.12 81 ILE A C 1
ATOM 627 O O . ILE A 1 81 ? 17.532 -6.333 -26.515 1.00 98.12 81 ILE A O 1
ATOM 631 N N . ARG A 1 82 ? 17.126 -5.609 -24.418 1.00 97.75 82 ARG A N 1
ATOM 632 C CA . ARG A 1 82 ? 18.515 -5.625 -23.945 1.00 97.75 82 ARG A CA 1
ATOM 633 C C . ARG A 1 82 ? 18.620 -6.392 -22.626 1.00 97.75 82 ARG A C 1
ATOM 635 O O . ARG A 1 82 ? 18.593 -5.772 -21.558 1.00 97.75 82 ARG A O 1
ATOM 642 N N . PRO A 1 83 ? 18.727 -7.728 -22.689 1.00 97.94 83 PRO A N 1
ATOM 643 C CA . PRO A 1 83 ? 18.957 -8.536 -21.501 1.00 97.94 83 PRO A CA 1
ATOM 644 C C . PRO A 1 83 ? 20.251 -8.103 -20.800 1.00 97.94 83 PRO A C 1
ATOM 646 O O . PRO A 1 83 ? 21.255 -7.848 -21.459 1.00 97.94 83 PRO A O 1
ATOM 649 N N . GLY A 1 84 ? 20.220 -7.991 -19.472 1.00 95.62 84 GLY A N 1
ATOM 650 C CA . GLY A 1 84 ? 21.392 -7.611 -18.671 1.00 95.62 84 GLY A CA 1
ATOM 651 C C . GLY A 1 84 ? 21.719 -6.113 -18.634 1.00 95.62 84 GLY A C 1
ATOM 652 O O . GLY A 1 84 ? 22.678 -5.732 -17.969 1.00 95.62 84 GLY A O 1
ATOM 653 N N . ASP A 1 85 ? 20.933 -5.247 -19.285 1.00 98.31 85 ASP A N 1
ATOM 654 C CA . ASP A 1 85 ? 21.163 -3.799 -19.236 1.00 98.31 85 ASP A CA 1
ATOM 655 C C . ASP A 1 85 ? 21.085 -3.267 -17.785 1.00 98.31 85 ASP A C 1
ATOM 657 O O . ASP A 1 85 ? 20.038 -3.404 -17.130 1.00 98.31 85 ASP A O 1
ATOM 661 N N . PRO A 1 86 ? 22.158 -2.652 -17.249 1.00 98.31 86 PRO A N 1
ATOM 662 C CA . PRO A 1 86 ? 22.215 -2.275 -15.837 1.00 98.31 86 PRO A CA 1
ATOM 663 C C . PRO A 1 86 ? 21.231 -1.149 -15.494 1.00 98.31 86 PRO A C 1
ATOM 665 O O . PRO A 1 86 ? 20.669 -1.130 -14.393 1.00 98.31 86 PRO A O 1
ATOM 668 N N . TYR A 1 87 ? 20.963 -0.239 -16.437 1.00 97.81 87 TYR A N 1
ATOM 669 C CA . TYR A 1 87 ? 20.045 0.883 -16.240 1.00 97.81 87 TYR A CA 1
ATOM 670 C C . TYR A 1 87 ? 18.593 0.413 -16.137 1.00 97.81 87 TYR A C 1
ATOM 672 O O . TYR A 1 87 ? 17.908 0.738 -15.163 1.00 97.81 87 TYR A O 1
ATOM 680 N N . ALA A 1 88 ? 18.133 -0.400 -17.090 1.00 98.50 88 ALA A N 1
ATOM 681 C CA . ALA A 1 88 ? 16.791 -0.970 -17.088 1.00 98.50 88 ALA A CA 1
ATOM 682 C C . ALA A 1 88 ? 16.585 -1.923 -15.899 1.00 98.50 88 ALA A C 1
ATOM 684 O O . ALA A 1 88 ? 15.527 -1.902 -15.268 1.00 98.50 88 ALA A O 1
ATOM 685 N N . THR A 1 89 ? 17.615 -2.690 -15.521 1.00 98.75 89 THR A N 1
ATOM 686 C CA . THR A 1 89 ? 17.585 -3.566 -14.338 1.00 98.75 89 THR A CA 1
ATOM 687 C C . THR A 1 89 ? 17.408 -2.767 -13.046 1.00 98.75 89 THR A C 1
ATOM 689 O O . THR A 1 89 ? 16.538 -3.084 -12.228 1.00 98.75 89 THR A O 1
ATOM 692 N N . LYS A 1 90 ? 18.190 -1.694 -12.860 1.00 98.69 90 LYS A N 1
ATOM 693 C CA . LYS A 1 90 ? 18.068 -0.799 -11.698 1.00 98.69 90 LYS A CA 1
ATOM 694 C C . LYS A 1 90 ? 16.696 -0.124 -11.656 1.00 98.69 90 LYS A C 1
ATOM 696 O O . LYS A 1 90 ? 16.070 -0.094 -10.598 1.00 98.69 90 LYS A O 1
ATOM 701 N N . ALA A 1 91 ? 16.212 0.375 -12.792 1.00 98.56 91 ALA A N 1
ATOM 702 C CA . ALA A 1 91 ? 14.909 1.026 -12.887 1.00 98.56 91 ALA A CA 1
ATOM 703 C C . ALA A 1 91 ? 13.757 0.070 -12.532 1.00 98.56 91 ALA A C 1
ATOM 705 O O . ALA A 1 91 ? 12.914 0.401 -11.696 1.00 98.56 91 ALA A O 1
ATOM 706 N N . LEU A 1 92 ? 13.774 -1.152 -13.076 1.00 98.69 92 LEU A N 1
ATOM 707 C CA . LEU A 1 92 ? 12.791 -2.186 -12.759 1.00 98.69 92 LEU A CA 1
ATOM 708 C C . LEU A 1 92 ? 12.798 -2.553 -11.268 1.00 98.69 92 LEU A C 1
ATOM 710 O O . LEU A 1 92 ? 11.734 -2.689 -10.662 1.00 98.69 92 LEU A O 1
ATOM 714 N N . ARG A 1 93 ? 13.981 -2.700 -10.657 1.00 98.56 93 ARG A N 1
ATOM 715 C CA . ARG A 1 93 ? 14.105 -2.995 -9.221 1.00 98.56 93 ARG A CA 1
ATOM 716 C C . ARG A 1 93 ? 13.478 -1.896 -8.363 1.00 98.56 93 ARG A C 1
ATOM 718 O O . ARG A 1 93 ? 12.731 -2.209 -7.440 1.00 98.56 93 ARG A O 1
ATOM 725 N N . ASN A 1 94 ? 13.751 -0.631 -8.683 1.00 98.06 94 ASN A N 1
ATOM 726 C CA . ASN A 1 94 ? 13.197 0.507 -7.950 1.00 98.06 94 ASN A CA 1
ATOM 727 C C . ASN A 1 94 ? 11.663 0.508 -8.007 1.00 98.06 94 ASN A C 1
ATOM 729 O O . ASN A 1 94 ? 11.007 0.572 -6.969 1.00 98.06 94 ASN A O 1
ATOM 733 N N . VAL A 1 95 ? 11.093 0.358 -9.206 1.00 98.50 95 VAL A N 1
ATOM 734 C CA . VAL A 1 95 ? 9.636 0.351 -9.396 1.00 98.50 95 VAL A CA 1
ATOM 735 C C . VAL A 1 95 ? 8.967 -0.830 -8.699 1.00 98.50 95 VAL A C 1
ATOM 737 O O . VAL A 1 95 ? 7.949 -0.646 -8.037 1.00 98.50 95 VAL A O 1
ATOM 740 N N . ARG A 1 96 ? 9.563 -2.028 -8.747 1.00 98.19 96 ARG A N 1
ATOM 741 C CA . ARG A 1 96 ? 9.067 -3.187 -7.983 1.00 98.19 96 ARG A CA 1
ATOM 742 C C . ARG A 1 96 ? 9.014 -2.919 -6.477 1.00 98.19 96 ARG A C 1
ATOM 744 O O . ARG A 1 96 ? 8.122 -3.428 -5.801 1.00 98.19 96 ARG A O 1
ATOM 751 N N . GLY A 1 97 ? 9.944 -2.118 -5.953 1.00 98.25 97 GLY A N 1
ATOM 752 C CA . GLY A 1 97 ? 9.908 -1.650 -4.568 1.00 98.25 97 GLY A CA 1
ATOM 753 C C . GLY A 1 97 ? 8.664 -0.808 -4.268 1.00 98.25 97 GLY A C 1
ATOM 754 O O . GLY A 1 97 ? 7.999 -1.038 -3.258 1.00 98.25 97 GLY A O 1
ATOM 755 N N . PHE A 1 98 ? 8.307 0.116 -5.165 1.00 97.25 98 PHE A N 1
ATOM 756 C CA . PHE A 1 98 ? 7.096 0.929 -5.026 1.00 97.25 98 PHE A CA 1
ATOM 757 C C . PHE A 1 98 ? 5.811 0.109 -5.154 1.00 97.25 98 PHE A C 1
ATOM 759 O O . PHE A 1 98 ? 4.931 0.249 -4.309 1.00 97.25 98 PHE A O 1
ATOM 766 N N . VAL A 1 99 ? 5.723 -0.793 -6.139 1.00 96.56 99 VAL A N 1
ATOM 767 C CA . VAL A 1 99 ? 4.566 -1.692 -6.303 1.00 96.56 99 VAL A CA 1
ATOM 768 C C . VAL A 1 99 ? 4.339 -2.504 -5.030 1.00 96.56 99 VAL A C 1
ATOM 770 O O . VAL A 1 99 ? 3.249 -2.475 -4.468 1.00 96.56 99 VAL A O 1
ATOM 773 N N . ARG A 1 100 ? 5.387 -3.153 -4.504 1.00 97.00 100 ARG A N 1
ATOM 774 C CA . ARG A 1 100 ? 5.294 -3.928 -3.259 1.00 97.00 100 ARG A CA 1
ATOM 775 C C . ARG A 1 100 ? 4.805 -3.076 -2.089 1.00 97.00 100 ARG A C 1
ATOM 777 O O . ARG A 1 100 ? 3.945 -3.516 -1.335 1.00 97.00 100 ARG A O 1
ATOM 784 N N . ARG A 1 101 ? 5.340 -1.862 -1.930 1.00 95.94 101 ARG A N 1
ATOM 785 C CA . ARG A 1 101 ? 4.918 -0.946 -0.861 1.00 95.94 101 ARG A CA 1
ATOM 786 C C . ARG A 1 101 ? 3.440 -0.570 -0.991 1.00 95.94 101 ARG A C 1
ATOM 788 O O . ARG A 1 101 ? 2.735 -0.591 0.013 1.00 95.94 101 ARG A O 1
ATOM 795 N N . ASN A 1 102 ? 2.974 -0.257 -2.199 1.00 95.44 102 ASN A N 1
ATOM 796 C CA . ASN A 1 102 ? 1.571 0.079 -2.444 1.00 95.44 102 ASN A CA 1
ATOM 797 C C . ASN A 1 102 ? 0.641 -1.093 -2.107 1.00 95.44 102 ASN A C 1
ATOM 799 O O . ASN A 1 102 ? -0.378 -0.881 -1.454 1.00 95.44 102 ASN A O 1
ATOM 803 N N . GLU A 1 103 ? 1.015 -2.320 -2.479 1.00 95.06 103 GLU A N 1
ATOM 804 C CA . GLU A 1 103 ? 0.238 -3.513 -2.126 1.00 95.06 103 GLU A CA 1
ATOM 805 C C . GLU A 1 103 ? 0.188 -3.746 -0.610 1.00 95.06 103 GLU A C 1
ATOM 807 O O . GLU A 1 103 ? -0.874 -4.053 -0.074 1.00 95.06 103 GLU A O 1
ATOM 812 N N . LEU A 1 104 ? 1.292 -3.523 0.115 1.00 96.31 104 LEU A N 1
ATOM 813 C CA . LEU A 1 104 ? 1.305 -3.623 1.582 1.00 96.31 104 LEU A CA 1
ATOM 814 C C . LEU A 1 104 ? 0.387 -2.587 2.240 1.00 96.31 104 LEU A C 1
ATOM 816 O O . LEU A 1 104 ? -0.376 -2.927 3.141 1.00 96.31 104 LEU A O 1
ATOM 820 N N . ILE A 1 105 ? 0.429 -1.335 1.779 1.00 95.81 105 ILE A N 1
ATOM 821 C CA . ILE A 1 105 ? -0.454 -0.271 2.279 1.00 95.81 105 ILE A CA 1
ATOM 822 C C . ILE A 1 105 ? -1.916 -0.630 2.005 1.00 95.81 105 ILE A C 1
ATOM 824 O O . ILE A 1 105 ? -2.760 -0.522 2.893 1.00 95.81 105 ILE A O 1
ATOM 828 N N . ARG A 1 106 ? -2.222 -1.105 0.793 1.00 94.75 106 ARG A N 1
ATOM 829 C CA . ARG A 1 106 ? -3.566 -1.550 0.423 1.00 94.75 106 ARG A CA 1
ATOM 830 C C . ARG A 1 106 ? -4.040 -2.695 1.317 1.00 94.75 106 ARG A C 1
ATOM 832 O O . ARG A 1 106 ? -5.145 -2.618 1.848 1.00 94.75 106 ARG A O 1
ATOM 839 N N . ALA A 1 107 ? -3.213 -3.717 1.522 1.00 95.44 107 ALA A N 1
ATOM 840 C CA . ALA A 1 107 ? -3.533 -4.847 2.389 1.00 95.44 107 ALA A CA 1
ATOM 841 C C . ALA A 1 107 ? -3.774 -4.403 3.842 1.00 95.44 107 ALA A C 1
ATOM 843 O O . ALA A 1 107 ? -4.761 -4.813 4.453 1.00 95.44 107 ALA A O 1
ATOM 844 N N . ALA A 1 108 ? -2.934 -3.509 4.373 1.00 94.38 108 ALA A N 1
ATOM 845 C CA . ALA A 1 108 ? -3.101 -2.948 5.712 1.00 94.38 108 ALA A CA 1
ATOM 846 C C . ALA A 1 108 ? -4.404 -2.143 5.849 1.00 94.38 108 ALA A C 1
ATOM 848 O O . ALA A 1 108 ? -5.104 -2.270 6.853 1.00 94.38 108 ALA A O 1
ATOM 849 N N . ASN A 1 109 ? -4.767 -1.357 4.833 1.00 94.75 109 ASN A N 1
ATOM 850 C CA . ASN A 1 109 ? -6.025 -0.610 4.815 1.00 94.75 109 ASN A CA 1
ATOM 851 C C . ASN A 1 109 ? -7.242 -1.543 4.777 1.00 94.75 109 ASN A C 1
ATOM 853 O O . ASN A 1 109 ? -8.201 -1.321 5.510 1.00 94.75 109 ASN A O 1
ATOM 857 N N . VAL A 1 110 ? -7.186 -2.620 3.988 1.00 95.44 110 VAL A N 1
ATOM 858 C CA . VAL A 1 110 ? -8.242 -3.646 3.956 1.00 95.44 110 VAL A CA 1
ATOM 859 C C . VAL A 1 110 ? -8.375 -4.340 5.313 1.00 95.44 110 VAL A C 1
ATOM 861 O O . VAL A 1 110 ? -9.488 -4.510 5.804 1.00 95.44 110 VAL A O 1
ATOM 864 N N . ALA A 1 111 ? -7.263 -4.713 5.950 1.00 93.56 111 ALA A N 1
ATOM 865 C CA . ALA A 1 111 ? -7.284 -5.328 7.277 1.00 93.56 111 ALA A CA 1
ATOM 866 C C . ALA A 1 111 ? -7.858 -4.376 8.340 1.00 93.56 111 ALA A C 1
ATOM 868 O O . ALA A 1 111 ? -8.682 -4.783 9.160 1.00 93.56 111 ALA A O 1
ATOM 869 N N . ARG A 1 112 ? -7.475 -3.093 8.289 1.00 93.12 112 ARG A N 1
ATOM 870 C CA . ARG A 1 112 ? -8.032 -2.045 9.152 1.00 93.12 112 ARG A CA 1
ATOM 871 C C . ARG A 1 112 ? -9.541 -1.913 8.966 1.00 93.12 112 ARG A C 1
ATOM 873 O O . ARG A 1 112 ? -10.254 -1.857 9.962 1.00 93.12 112 ARG A O 1
ATOM 880 N N . GLN A 1 113 ? -10.011 -1.886 7.719 1.00 93.81 113 GLN A N 1
ATOM 881 C CA . GLN A 1 113 ? -11.434 -1.787 7.407 1.00 93.81 113 GLN A CA 1
ATOM 882 C C . GLN A 1 113 ? -12.209 -2.981 7.972 1.00 93.81 113 GLN A C 1
ATOM 884 O O . GLN A 1 113 ? -13.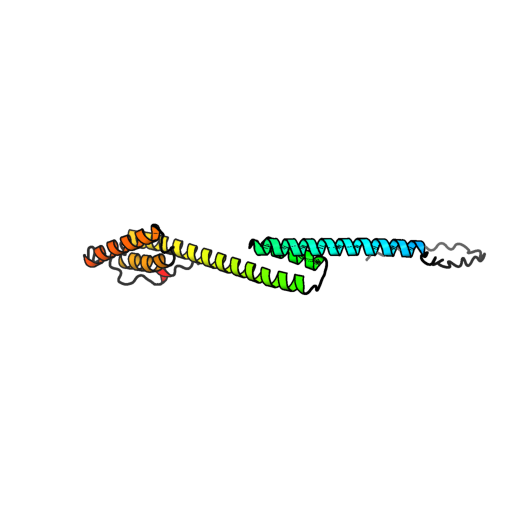149 -2.782 8.730 1.00 93.81 113 GLN A O 1
ATOM 889 N N . LYS A 1 114 ? -11.746 -4.211 7.715 1.00 94.94 114 LYS A N 1
ATOM 890 C CA . LYS A 1 114 ? -12.368 -5.428 8.264 1.00 94.94 114 LYS A CA 1
ATOM 891 C C . LYS A 1 114 ? -12.465 -5.396 9.791 1.00 94.94 114 LYS A C 1
ATOM 893 O O . LYS A 1 114 ? -13.490 -5.774 10.348 1.00 94.94 114 LYS A O 1
ATOM 898 N N . ARG A 1 115 ? -11.416 -4.920 10.471 1.00 93.56 115 ARG A N 1
ATOM 899 C CA . ARG A 1 115 ? -11.427 -4.749 11.932 1.00 93.56 115 ARG A CA 1
ATOM 900 C C . ARG A 1 115 ? -12.464 -3.716 12.374 1.00 93.56 115 ARG A C 1
ATOM 902 O O . ARG A 1 115 ? -13.160 -3.948 13.356 1.00 93.56 115 ARG A O 1
ATOM 909 N N . ALA A 1 116 ? -12.559 -2.589 11.673 1.00 94.19 116 ALA A N 1
ATOM 910 C CA . ALA A 1 116 ? -13.550 -1.562 11.973 1.00 94.19 116 ALA A CA 1
ATOM 911 C C . ALA A 1 116 ? -14.986 -2.080 11.785 1.00 94.19 116 ALA A C 1
ATOM 913 O O . ALA A 1 116 ? -15.842 -1.789 12.616 1.00 94.19 116 ALA A O 1
ATOM 914 N N . ASP A 1 117 ? -15.233 -2.882 10.747 1.00 93.19 117 ASP A N 1
ATOM 915 C CA . ASP A 1 117 ? -16.542 -3.489 10.484 1.00 93.19 117 ASP A CA 1
ATOM 916 C C . ASP A 1 117 ? -16.923 -4.505 11.571 1.00 93.19 117 ASP A C 1
ATOM 918 O O . ASP A 1 117 ? -18.031 -4.447 12.102 1.00 93.19 117 ASP A O 1
ATOM 922 N N . ALA A 1 118 ? -15.985 -5.373 11.971 1.00 93.00 118 ALA A N 1
ATOM 923 C CA . ALA A 1 118 ? -16.190 -6.328 13.062 1.00 93.00 118 ALA A CA 1
ATOM 924 C C . ALA A 1 118 ? -16.498 -5.620 14.394 1.00 93.00 118 ALA A C 1
ATOM 926 O O . ALA A 1 118 ? -17.474 -5.950 15.062 1.00 93.00 118 ALA A O 1
ATOM 927 N N . LEU A 1 119 ? -15.728 -4.583 14.745 1.00 93.94 119 LEU A N 1
ATOM 928 C CA . LEU A 1 119 ? -15.999 -3.765 15.933 1.00 93.94 119 LEU A CA 1
ATOM 929 C C . LEU A 1 119 ? -17.349 -3.042 15.838 1.00 93.94 119 LEU A C 1
ATOM 931 O O . LEU A 1 119 ? -18.032 -2.900 16.845 1.00 93.94 119 LEU A O 1
ATOM 935 N N . GLY A 1 120 ? -17.762 -2.610 14.645 1.00 93.31 120 GLY A N 1
ATOM 936 C CA . GLY A 1 120 ? -19.089 -2.036 14.426 1.00 93.31 120 GLY A CA 1
ATOM 937 C C . GLY A 1 120 ? -20.216 -3.011 14.779 1.00 93.31 120 GLY A C 1
ATOM 938 O O . GLY A 1 120 ? -21.165 -2.623 15.457 1.00 93.31 120 GLY A O 1
ATOM 939 N N . GLN A 1 121 ? -20.084 -4.281 14.389 1.00 93.50 121 GLN A N 1
ATOM 940 C CA . GLN A 1 121 ? -21.040 -5.335 14.750 1.00 93.50 121 GLN A CA 1
ATOM 941 C C . GLN A 1 121 ? -21.035 -5.610 16.257 1.00 93.50 121 GLN A C 1
ATOM 943 O O . GLN A 1 121 ? -22.102 -5.653 16.871 1.00 93.50 121 GLN A O 1
ATOM 948 N N . THR A 1 122 ? -19.854 -5.717 16.879 1.00 91.06 122 THR A N 1
ATOM 949 C CA . THR A 1 122 ? -19.744 -5.876 18.338 1.00 91.06 122 THR A CA 1
ATOM 950 C C . THR A 1 122 ? -20.388 -4.700 19.073 1.00 91.06 122 THR A C 1
ATOM 952 O O . THR A 1 122 ? -21.092 -4.906 20.056 1.00 91.06 122 THR A O 1
ATOM 955 N N . LEU A 1 123 ? -20.213 -3.465 18.588 1.00 93.62 123 LEU A N 1
ATOM 956 C CA . LEU A 1 123 ? -20.838 -2.281 19.182 1.00 93.62 123 LEU A CA 1
ATOM 957 C C . LEU A 1 123 ? -22.366 -2.360 19.114 1.00 93.62 123 LEU A C 1
ATOM 959 O O . LEU A 1 123 ? -23.044 -2.056 20.094 1.00 93.62 123 LEU A O 1
ATOM 963 N N . GLN A 1 124 ? -22.920 -2.784 17.977 1.00 92.75 124 GLN A N 1
ATOM 964 C CA . GLN A 1 124 ? -24.365 -2.971 17.829 1.00 92.75 124 GLN A CA 1
ATOM 965 C C . GLN A 1 124 ? -24.897 -4.045 18.787 1.00 92.75 124 GLN A C 1
ATOM 967 O O . GLN A 1 124 ? -25.916 -3.834 19.438 1.00 92.75 124 GLN A O 1
ATOM 972 N N . GLN A 1 125 ? -24.189 -5.166 18.931 1.00 90.44 125 GLN A N 1
ATOM 973 C CA . GLN A 1 125 ? -24.575 -6.248 19.844 1.00 90.44 125 GLN A CA 1
ATOM 974 C C . GLN A 1 125 ? -24.487 -5.822 21.313 1.00 90.44 125 GLN A C 1
ATOM 976 O O . GLN A 1 125 ? -25.433 -6.038 22.067 1.00 90.44 125 GLN A O 1
ATOM 981 N N . ALA A 1 126 ? -23.389 -5.174 21.709 1.00 89.25 126 ALA A N 1
ATOM 982 C CA . ALA A 1 126 ? -23.195 -4.679 23.068 1.00 89.25 126 ALA A CA 1
ATOM 983 C C . ALA A 1 126 ? -24.269 -3.649 23.439 1.00 89.25 126 ALA A C 1
ATOM 985 O O . ALA A 1 126 ? -24.861 -3.721 24.510 1.00 89.25 126 ALA A O 1
ATOM 986 N N . THR A 1 127 ? -24.592 -2.726 22.532 1.00 88.69 127 THR A N 1
ATOM 987 C CA . THR A 1 127 ? -25.617 -1.705 22.792 1.00 88.69 127 THR A CA 1
ATOM 988 C C . THR A 1 127 ? -27.030 -2.294 22.837 1.00 88.69 127 THR A C 1
ATOM 990 O O . THR A 1 127 ? -27.798 -1.922 23.722 1.00 88.69 127 THR A O 1
ATOM 993 N N . ALA A 1 128 ? -27.362 -3.260 21.971 1.00 88.12 128 ALA A N 1
ATOM 994 C CA . ALA A 1 128 ? -28.629 -3.999 22.025 1.00 88.12 128 ALA A CA 1
ATOM 995 C C . ALA A 1 128 ? -28.767 -4.841 23.307 1.00 88.12 128 ALA A C 1
ATOM 997 O O . ALA A 1 128 ? -29.846 -4.914 23.892 1.00 88.12 128 ALA A O 1
ATOM 998 N N . GLY A 1 129 ? -27.663 -5.433 23.769 1.00 85.25 129 GLY A N 1
ATOM 999 C CA . GLY A 1 129 ? -27.579 -6.155 25.039 1.00 85.25 129 GLY A CA 1
ATOM 1000 C C . GLY A 1 129 ? -27.496 -5.256 26.274 1.00 85.25 129 GLY A C 1
ATOM 1001 O O . GLY A 1 129 ? -27.492 -5.775 27.387 1.00 85.25 129 GLY A O 1
ATOM 1002 N N . GLN A 1 130 ? -27.445 -3.929 26.096 1.00 85.69 130 GLN A N 1
ATOM 1003 C CA . GLN A 1 130 ? -27.208 -2.942 27.155 1.00 85.69 130 GLN A CA 1
ATOM 1004 C C . GLN A 1 130 ? -25.902 -3.169 27.944 1.00 85.69 130 GLN A C 1
ATOM 1006 O O . GLN A 1 130 ? -25.790 -2.773 29.103 1.00 85.69 130 GLN A O 1
ATOM 1011 N N . ASP A 1 131 ? -24.900 -3.771 27.304 1.00 86.12 131 ASP A N 1
ATOM 1012 C CA . ASP A 1 131 ? -23.538 -3.926 27.813 1.00 86.12 131 ASP A CA 1
ATOM 1013 C C . ASP A 1 131 ? -22.754 -2.627 27.568 1.00 86.12 131 ASP A C 1
ATOM 1015 O O . ASP A 1 131 ? -21.990 -2.469 26.607 1.00 86.12 131 ASP A O 1
ATOM 1019 N N . TRP A 1 132 ? -23.008 -1.636 28.423 1.00 86.56 132 TRP A N 1
ATOM 1020 C CA . TRP A 1 132 ? -22.465 -0.288 28.256 1.00 86.56 132 TRP A CA 1
ATOM 1021 C C . TRP A 1 132 ? -20.944 -0.237 28.396 1.00 86.56 132 TRP A C 1
ATOM 1023 O O . TRP A 1 132 ? -20.295 0.534 27.686 1.00 86.56 132 TRP A O 1
ATOM 1033 N N . GLN A 1 133 ? -20.362 -1.068 29.267 1.00 86.69 133 GLN A N 1
ATOM 1034 C CA . GLN A 1 133 ? -18.911 -1.123 29.437 1.00 86.69 133 GLN A CA 1
ATOM 1035 C C . GLN A 1 133 ? -18.228 -1.697 28.192 1.00 86.69 133 GLN A C 1
ATOM 1037 O O . GLN A 1 133 ? -17.242 -1.123 27.719 1.00 86.69 133 GLN A O 1
ATOM 1042 N N . CYS A 1 134 ? -18.769 -2.768 27.601 1.00 88.31 134 CYS A N 1
ATOM 1043 C CA . CYS A 1 134 ? -18.214 -3.309 26.365 1.00 88.31 134 CYS A CA 1
ATOM 1044 C C . CYS A 1 134 ? -18.446 -2.380 25.174 1.00 88.31 134 CYS A C 1
ATOM 1046 O O . CYS A 1 134 ? -17.535 -2.195 24.369 1.00 88.31 134 CYS A O 1
ATOM 1048 N N . ALA A 1 135 ? -19.590 -1.694 25.099 1.00 91.12 135 ALA A N 1
ATOM 1049 C CA . ALA A 1 135 ? -19.817 -0.670 24.083 1.00 91.12 135 ALA A CA 1
ATOM 1050 C C . ALA A 1 135 ? -18.758 0.454 24.143 1.00 91.12 135 ALA A C 1
ATOM 1052 O O . ALA A 1 135 ? -18.180 0.801 23.113 1.00 91.12 135 ALA A O 1
ATOM 1053 N N . VAL A 1 136 ? -18.428 0.972 25.335 1.00 92.31 136 VAL A N 1
ATOM 1054 C CA . VAL A 1 136 ? -17.356 1.974 25.508 1.00 92.31 136 VAL A CA 1
ATOM 1055 C C . VAL A 1 136 ? -15.992 1.418 25.085 1.00 92.31 136 VAL A C 1
ATOM 1057 O O . VAL A 1 136 ? -15.287 2.066 24.311 1.00 92.31 136 VAL A O 1
ATOM 1060 N N . ALA A 1 137 ? -15.640 0.204 25.518 1.00 91.56 137 ALA A N 1
ATOM 1061 C CA . ALA A 1 137 ? -14.369 -0.431 25.156 1.00 91.56 137 ALA A CA 1
ATOM 1062 C C . ALA A 1 137 ? -14.231 -0.659 23.637 1.00 91.56 137 ALA A C 1
ATOM 1064 O O . ALA A 1 137 ? -13.152 -0.477 23.061 1.00 91.56 137 ALA A O 1
ATOM 1065 N N . VAL A 1 138 ? -15.324 -1.025 22.963 1.00 93.75 138 VAL A N 1
ATOM 1066 C CA . VAL A 1 138 ? -15.368 -1.164 21.503 1.00 93.75 138 VAL A CA 1
ATOM 1067 C C . VAL A 1 138 ? -15.170 0.191 20.826 1.00 93.75 138 VAL A C 1
ATOM 1069 O O . VAL A 1 138 ? -14.382 0.280 19.882 1.00 93.75 138 VAL A O 1
ATOM 1072 N N . ILE A 1 139 ? -15.813 1.257 21.315 1.00 95.62 139 ILE A N 1
ATOM 1073 C CA . ILE A 1 139 ? -15.618 2.614 20.784 1.00 95.62 139 ILE A CA 1
ATOM 1074 C C . ILE A 1 139 ? -14.156 3.058 20.934 1.00 95.62 139 ILE A C 1
ATOM 1076 O O . ILE A 1 139 ? -13.599 3.620 19.988 1.00 95.62 139 ILE A O 1
ATOM 1080 N N . ASP A 1 140 ? -13.506 2.757 22.059 1.00 94.69 140 ASP A N 1
ATOM 1081 C CA . ASP A 1 140 ? -12.089 3.077 22.290 1.00 94.69 140 ASP A CA 1
ATOM 1082 C C . ASP A 1 140 ? -11.159 2.373 21.293 1.00 94.69 140 ASP A C 1
ATOM 1084 O O . ASP A 1 140 ? -10.180 2.958 20.827 1.00 94.69 140 ASP A O 1
ATOM 1088 N N . ASN A 1 141 ? -11.504 1.151 20.882 1.00 94.75 141 ASN A N 1
ATOM 1089 C CA . ASN A 1 141 ? -10.768 0.403 19.861 1.00 94.75 141 ASN A CA 1
ATOM 1090 C C . ASN A 1 141 ? -11.104 0.830 18.426 1.00 94.75 141 ASN A C 1
ATOM 1092 O O . ASN A 1 141 ? -10.251 0.741 17.541 1.00 94.75 141 ASN A O 1
ATOM 1096 N N . LEU A 1 142 ? -12.332 1.285 18.177 1.00 95.69 142 LEU A N 1
ATOM 1097 C CA . LEU A 1 142 ? -12.808 1.693 16.856 1.00 95.69 142 LEU A CA 1
ATOM 1098 C C . LEU A 1 142 ? -12.330 3.101 16.484 1.00 95.69 142 LEU A C 1
ATOM 1100 O O . LEU A 1 142 ? -11.917 3.346 15.350 1.00 95.69 142 LEU A O 1
ATOM 1104 N N . THR A 1 143 ? -12.335 4.016 17.451 1.00 96.56 143 THR A N 1
ATOM 1105 C CA . THR A 1 143 ? -11.943 5.422 17.298 1.00 96.56 143 THR A CA 1
ATOM 1106 C C . THR A 1 143 ? -10.592 5.610 16.587 1.00 96.56 143 THR A C 1
ATOM 1108 O O . THR A 1 143 ? -10.562 6.344 15.594 1.00 96.56 143 THR A O 1
ATOM 1111 N N . PRO A 1 144 ? -9.474 4.968 16.996 1.00 95.88 144 PRO A N 1
ATOM 1112 C CA . PRO A 1 144 ? -8.172 5.138 16.341 1.00 95.88 144 PRO A CA 1
ATOM 1113 C C . PRO A 1 144 ? -8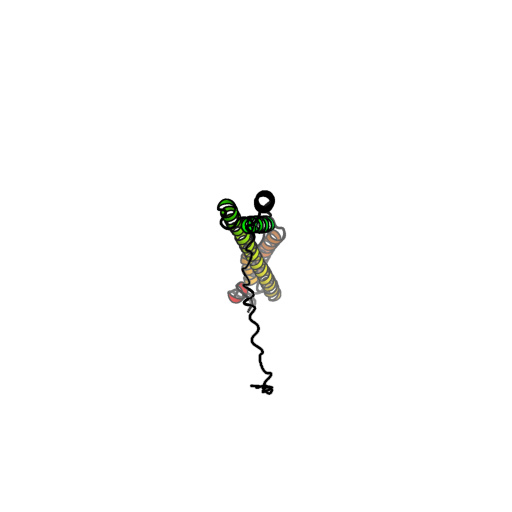.100 4.566 14.916 1.00 95.88 144 PRO A C 1
ATOM 1115 O O . PRO A 1 144 ? -7.167 4.894 14.185 1.00 95.88 144 PRO A O 1
ATOM 1118 N N . LEU A 1 145 ? -9.063 3.737 14.495 1.00 95.38 145 LEU A N 1
ATOM 1119 C CA . LEU A 1 145 ? -9.113 3.203 13.129 1.00 95.38 145 LEU A CA 1
ATOM 1120 C C . LEU A 1 145 ? -9.719 4.201 12.135 1.00 95.38 145 LEU A C 1
ATOM 1122 O O . LEU A 1 145 ? -9.517 4.057 10.927 1.00 95.38 145 LEU A O 1
ATOM 1126 N N . LEU A 1 146 ? -10.437 5.210 12.632 1.00 93.75 146 LEU A N 1
ATOM 1127 C CA . LEU A 1 146 ? -11.102 6.221 11.819 1.00 93.75 146 LEU A CA 1
ATOM 1128 C C . LEU A 1 146 ? -10.218 7.458 11.598 1.00 93.75 146 LEU A C 1
ATOM 1130 O O . LEU A 1 146 ? -9.431 7.820 12.479 1.00 93.75 146 LEU A O 1
ATOM 1134 N N . PRO A 1 147 ? -10.371 8.162 10.458 1.00 94.31 147 PRO A N 1
ATOM 1135 C CA . PRO A 1 147 ? -9.674 9.422 10.217 1.00 94.31 147 PRO A CA 1
ATOM 1136 C C . PRO A 1 147 ? -9.973 10.448 11.315 1.00 94.31 147 PRO A C 1
ATOM 1138 O O . PRO A 1 147 ? -11.130 10.618 11.709 1.00 94.31 147 PRO A O 1
ATOM 1141 N N . ALA A 1 148 ? -8.939 11.162 11.771 1.00 92.50 148 ALA A N 1
ATOM 1142 C CA . ALA A 1 148 ? -9.036 12.126 12.872 1.00 92.50 148 ALA A CA 1
ATOM 1143 C C . ALA A 1 148 ? -10.125 13.191 12.645 1.00 92.50 148 ALA A C 1
ATOM 1145 O O . ALA A 1 148 ? -10.852 13.528 13.573 1.00 92.50 148 ALA A O 1
ATOM 1146 N N . ASN A 1 149 ? -10.290 13.638 11.398 1.00 95.00 149 ASN A N 1
ATOM 1147 C CA . ASN A 1 149 ? -11.197 14.729 11.027 1.00 95.00 149 ASN A CA 1
ATOM 1148 C C . ASN A 1 149 ? -12.541 14.221 10.474 1.00 95.00 149 ASN A C 1
ATOM 1150 O O . ASN A 1 149 ? -13.215 14.933 9.735 1.00 95.00 149 ASN A O 1
ATOM 1154 N N . SER A 1 150 ? -12.907 12.964 10.744 1.00 95.31 150 SER A N 1
ATOM 1155 C CA . SER A 1 150 ? -14.160 12.392 10.238 1.00 95.31 150 SER A CA 1
ATOM 1156 C C . SER A 1 150 ? -15.330 12.645 11.189 1.00 95.31 150 SER A C 1
ATOM 1158 O O . SER A 1 150 ? -15.197 12.468 12.400 1.00 95.31 150 SER A O 1
ATOM 1160 N N . LEU A 1 151 ? -16.502 12.971 10.626 1.00 96.62 151 LEU A N 1
ATOM 1161 C CA . LEU A 1 151 ? -17.756 13.102 11.380 1.00 96.62 151 LEU A CA 1
ATOM 1162 C C . LEU A 1 151 ? -18.038 11.841 12.209 1.00 96.62 151 LEU A C 1
ATOM 1164 O O . LEU A 1 151 ? -18.273 11.937 13.406 1.00 96.62 151 LEU A O 1
ATOM 1168 N N . LYS A 1 152 ? -17.875 10.656 11.607 1.00 94.62 152 LYS A N 1
ATOM 1169 C CA . LYS A 1 152 ? -18.064 9.362 12.281 1.00 94.62 152 LYS A CA 1
ATOM 1170 C C . LYS A 1 152 ? -17.206 9.208 13.542 1.00 94.62 152 LYS A C 1
ATOM 1172 O O . LYS A 1 152 ? -17.645 8.619 14.526 1.00 94.62 152 LYS A O 1
ATOM 1177 N N . ARG A 1 153 ? -15.973 9.728 13.538 1.00 96.38 153 ARG A N 1
ATOM 1178 C CA . ARG A 1 153 ? -15.113 9.720 14.729 1.00 96.38 153 ARG A CA 1
ATOM 1179 C C . ARG A 1 153 ? -15.650 10.666 15.804 1.00 96.38 153 ARG A C 1
ATOM 1181 O O . ARG A 1 153 ? -15.673 10.282 16.969 1.00 96.38 153 ARG A O 1
ATOM 1188 N N . ALA A 1 154 ? -16.087 11.868 15.428 1.00 97.25 154 ALA A N 1
ATOM 1189 C CA . ALA A 1 154 ? -16.690 12.819 16.362 1.00 97.25 154 ALA A CA 1
ATOM 1190 C C . ALA A 1 154 ? -17.986 12.266 16.986 1.00 97.25 154 ALA A C 1
ATOM 1192 O O . ALA A 1 154 ? -18.161 12.336 18.201 1.00 97.25 154 ALA A O 1
ATOM 1193 N N . GLU A 1 155 ? -18.842 11.636 16.179 1.00 96.31 155 GLU A N 1
ATOM 1194 C CA . GLU A 1 155 ? -20.064 10.959 16.629 1.00 96.31 155 GLU A CA 1
ATOM 1195 C C . GLU A 1 155 ? -19.766 9.848 17.637 1.00 96.31 155 GLU A C 1
ATOM 1197 O O . GLU A 1 155 ? -20.420 9.769 18.673 1.00 96.31 155 GLU A O 1
ATOM 1202 N N . LEU A 1 156 ? -18.749 9.016 17.384 1.00 96.56 156 LEU A N 1
ATOM 1203 C CA . LEU A 1 156 ? -18.344 7.963 18.318 1.00 96.56 156 LEU A CA 1
ATOM 1204 C C . LEU A 1 156 ? -17.831 8.520 19.645 1.00 96.56 156 LEU A C 1
ATOM 1206 O O . LEU A 1 156 ? -18.168 7.980 20.695 1.00 96.56 156 LEU A O 1
ATOM 1210 N N . LEU A 1 157 ? -17.056 9.606 19.620 1.00 96.94 157 LEU A N 1
ATOM 1211 C CA . LEU A 1 157 ? -16.587 10.266 20.840 1.00 96.94 157 LEU A CA 1
ATOM 1212 C C . LEU A 1 157 ? -17.757 10.835 21.655 1.00 96.94 157 LEU A C 1
ATOM 1214 O O . LEU A 1 157 ? -17.819 10.617 22.864 1.00 96.94 157 LEU A O 1
ATOM 1218 N N . ALA A 1 158 ? -18.718 11.492 21.001 1.00 97.06 158 ALA A N 1
ATOM 1219 C CA . ALA A 1 158 ? -19.928 11.981 21.659 1.00 97.06 158 ALA A CA 1
ATOM 1220 C C . ALA A 1 158 ? -20.778 10.827 22.217 1.00 97.06 158 ALA A C 1
ATOM 1222 O O . ALA A 1 158 ? -21.266 10.886 23.350 1.00 97.06 158 ALA A O 1
ATOM 1223 N N . TYR A 1 159 ? -20.919 9.744 21.448 1.00 96.38 159 TYR A N 1
ATOM 1224 C CA . TYR A 1 159 ? -21.664 8.566 21.871 1.00 96.38 159 TYR A CA 1
ATOM 1225 C C . 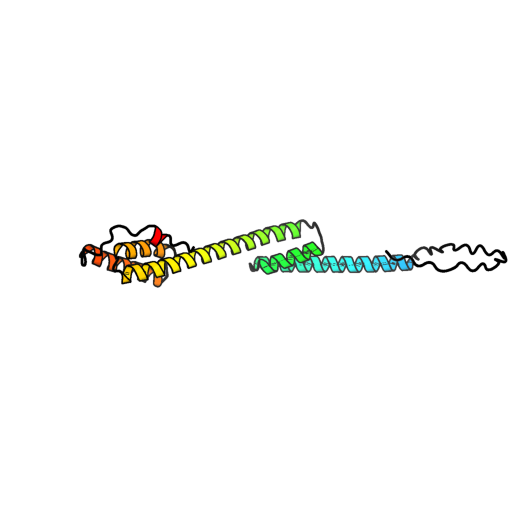TYR A 1 159 ? -21.012 7.888 23.078 1.00 96.38 159 TYR A C 1
ATOM 1227 O O . TYR A 1 159 ? -21.701 7.559 24.043 1.00 96.38 159 TYR A O 1
ATOM 1235 N N . ARG A 1 160 ? -19.681 7.776 23.085 1.00 95.75 160 ARG A N 1
ATOM 1236 C CA . ARG A 1 160 ? -18.906 7.294 24.232 1.00 95.75 160 ARG A CA 1
ATOM 1237 C C . ARG A 1 160 ? -19.204 8.098 25.495 1.00 95.75 160 ARG A C 1
ATOM 1239 O O . ARG A 1 160 ? -19.503 7.496 26.521 1.00 95.75 160 ARG A O 1
ATOM 1246 N N . SER A 1 161 ? -19.164 9.431 25.429 1.00 95.00 161 SER A N 1
ATOM 1247 C CA . SER A 1 161 ? -19.480 10.292 26.579 1.00 95.00 161 SER A CA 1
ATOM 1248 C C . SER A 1 161 ? -20.902 10.062 27.098 1.00 95.00 161 SER A C 1
ATOM 1250 O O . SER A 1 161 ? -21.107 9.974 28.307 1.00 95.00 161 SER A O 1
ATOM 1252 N N . ARG A 1 162 ? -21.882 9.884 26.200 1.00 93.00 162 ARG A N 1
ATOM 1253 C CA . ARG A 1 162 ? -23.260 9.538 26.586 1.00 93.00 162 ARG A CA 1
ATOM 1254 C C . ARG A 1 162 ? -23.326 8.201 27.328 1.00 93.00 162 ARG A C 1
ATOM 1256 O O . ARG A 1 162 ? -23.995 8.117 28.354 1.00 93.00 162 ARG A O 1
ATOM 1263 N N . LEU A 1 163 ? -22.629 7.174 26.837 1.00 89.44 163 LEU A N 1
ATOM 1264 C CA . LEU A 1 163 ? -22.571 5.865 27.496 1.00 89.44 163 LEU A CA 1
ATOM 1265 C C . LEU A 1 163 ? -21.908 5.945 28.878 1.00 89.44 163 LEU A C 1
ATOM 1267 O O . LEU A 1 163 ? -22.394 5.327 29.817 1.00 89.44 163 LEU A O 1
ATOM 1271 N N . GLN A 1 164 ? -20.853 6.748 29.037 1.00 88.06 164 GLN A N 1
ATOM 1272 C CA . GLN A 1 164 ? -20.219 6.967 30.343 1.00 88.06 164 GLN A CA 1
ATOM 1273 C C . GLN A 1 164 ? -21.168 7.622 31.356 1.00 88.06 164 GLN A C 1
ATOM 1275 O O . GLN A 1 164 ? -21.159 7.243 32.524 1.00 88.06 164 GLN A O 1
ATOM 1280 N N . GLY A 1 165 ? -22.029 8.544 30.913 1.00 86.25 165 GLY A N 1
ATOM 1281 C CA . GLY A 1 165 ? -23.084 9.105 31.761 1.00 86.25 165 GLY A CA 1
ATOM 1282 C C . GLY A 1 165 ? -24.090 8.049 32.233 1.00 86.25 165 GLY A C 1
ATOM 1283 O O . GLY A 1 165 ? -24.444 8.023 33.408 1.00 86.25 165 GLY A O 1
ATOM 1284 N N . LEU A 1 166 ? -24.498 7.130 31.347 1.00 82.94 166 LEU A N 1
ATOM 1285 C CA . LEU A 1 166 ? -25.378 6.007 31.708 1.00 82.94 166 LEU A CA 1
ATOM 1286 C C . LEU A 1 166 ? -24.720 5.051 32.712 1.00 82.94 166 LEU A C 1
ATOM 1288 O O . LEU A 1 166 ? -25.391 4.557 33.615 1.00 82.94 166 LEU A O 1
ATOM 1292 N N . ILE A 1 167 ? -23.415 4.806 32.559 1.00 80.44 167 ILE A N 1
ATOM 1293 C CA . ILE A 1 167 ? -22.618 3.986 33.479 1.00 80.44 167 ILE A CA 1
ATOM 1294 C C . ILE A 1 167 ? -22.563 4.639 34.864 1.00 80.44 167 ILE A C 1
ATOM 1296 O O . ILE A 1 167 ? -22.819 3.957 35.850 1.00 80.44 167 ILE A O 1
ATOM 1300 N N . GLY A 1 168 ? -22.268 5.941 34.938 1.00 80.81 168 GLY A N 1
ATOM 1301 C CA . GLY A 1 168 ? -22.166 6.676 36.205 1.00 80.81 168 GLY A CA 1
ATOM 1302 C C . GLY A 1 168 ? -23.499 6.875 36.931 1.00 80.81 168 GLY A C 1
ATOM 1303 O O . GLY A 1 168 ? -23.508 7.031 38.144 1.00 80.81 168 GLY A O 1
ATOM 1304 N N . ALA A 1 169 ? -24.621 6.839 36.208 1.00 80.19 169 ALA A N 1
ATOM 1305 C CA . ALA A 1 169 ? -25.960 6.880 36.794 1.00 80.19 169 ALA A CA 1
ATOM 1306 C C . ALA A 1 169 ? -26.438 5.518 37.338 1.00 80.19 169 ALA A C 1
ATOM 1308 O O . ALA A 1 169 ? -27.565 5.434 37.817 1.00 80.19 169 ALA A O 1
ATOM 1309 N N . GLU A 1 170 ? -25.635 4.451 37.196 1.00 70.31 170 GLU A N 1
ATOM 1310 C CA . GLU A 1 170 ? -25.974 3.067 37.575 1.00 70.31 170 GLU A CA 1
ATOM 1311 C C . GLU A 1 170 ? -27.355 2.608 37.078 1.00 70.31 170 GLU A C 1
ATOM 1313 O O . GLU A 1 170 ? -28.017 1.768 37.685 1.00 70.31 170 GLU A O 1
ATOM 1318 N N . ALA A 1 171 ? -27.796 3.134 35.930 1.00 62.72 171 ALA A N 1
ATOM 1319 C CA . ALA A 1 171 ? -29.186 3.050 35.482 1.00 62.72 171 ALA A CA 1
ATOM 1320 C C . ALA A 1 171 ? -29.693 1.615 35.201 1.00 62.72 171 ALA A C 1
ATOM 1322 O O . ALA A 1 171 ? -30.865 1.443 34.869 1.00 62.72 171 ALA A O 1
ATOM 1323 N N . ASN A 1 172 ? -28.837 0.586 35.321 1.00 56.69 172 ASN A N 1
ATOM 1324 C CA . ASN A 1 172 ? -29.230 -0.822 35.381 1.00 56.69 172 ASN A CA 1
ATOM 1325 C C . ASN A 1 172 ? -28.092 -1.726 35.921 1.00 56.69 172 ASN A C 1
ATOM 1327 O O . ASN A 1 172 ? -27.228 -2.174 35.165 1.00 56.69 172 ASN A O 1
ATOM 1331 N N . VAL A 1 173 ? -28.104 -2.020 37.225 1.00 55.38 173 VAL A N 1
ATOM 1332 C CA . VAL A 1 173 ? -27.029 -2.744 37.943 1.00 55.38 173 VAL A CA 1
ATOM 1333 C C . VAL A 1 173 ? -26.843 -4.208 37.499 1.00 55.38 173 VAL A C 1
ATOM 1335 O O . VAL A 1 173 ? -25.770 -4.774 37.675 1.00 55.38 173 VAL A O 1
ATOM 1338 N N . THR A 1 174 ? -27.856 -4.840 36.889 1.00 56.00 174 THR A N 1
ATOM 1339 C CA . THR A 1 174 ? -27.819 -6.274 36.514 1.00 56.00 174 THR A CA 1
ATOM 1340 C C . THR A 1 174 ? -27.192 -6.564 35.147 1.00 56.00 174 THR A C 1
ATOM 1342 O O . THR A 1 174 ? -26.842 -7.709 34.876 1.00 56.00 174 THR A O 1
ATOM 1345 N N . ARG A 1 175 ? -27.011 -5.551 34.286 1.00 55.59 175 ARG A N 1
ATOM 1346 C CA . ARG A 1 175 ? -26.360 -5.680 32.959 1.00 55.59 175 ARG A CA 1
ATOM 1347 C C . ARG A 1 175 ? -24.981 -5.025 32.888 1.00 55.59 175 ARG A C 1
ATOM 1349 O O . ARG A 1 175 ? -24.396 -4.894 31.817 1.00 55.59 175 ARG A O 1
ATOM 1356 N N . TRP A 1 176 ? -24.452 -4.630 34.039 1.00 58.12 176 TRP A N 1
ATOM 1357 C CA . TRP A 1 176 ? -23.106 -4.103 34.201 1.00 58.12 176 TRP A CA 1
ATOM 1358 C C . TRP A 1 176 ? -22.099 -5.263 34.119 1.00 58.12 176 TRP A C 1
ATOM 1360 O O . TRP A 1 176 ? -21.540 -5.703 35.120 1.00 58.12 176 TRP A O 1
ATOM 1370 N N . SER A 1 177 ? -21.895 -5.834 32.931 1.00 56.16 177 SER A N 1
ATOM 1371 C CA . SER A 1 177 ? -20.769 -6.743 32.711 1.00 56.16 177 SER A CA 1
ATOM 1372 C C . SER A 1 177 ? -19.486 -5.957 32.930 1.00 56.16 177 SER A C 1
ATOM 1374 O O . SER A 1 177 ? -19.119 -5.096 32.137 1.00 56.16 177 SER A O 1
ATOM 1376 N N . THR A 1 178 ? -18.799 -6.268 34.024 1.00 58.25 178 THR A N 1
ATOM 1377 C CA . THR A 1 178 ? -17.559 -5.616 34.462 1.00 58.25 178 THR A CA 1
ATOM 1378 C C . THR A 1 178 ? -16.364 -5.883 33.545 1.00 58.25 178 THR A C 1
ATOM 1380 O O . THR A 1 178 ? -15.280 -5.344 33.761 1.00 58.25 178 THR A O 1
ATOM 1383 N N . ILE A 1 179 ? -16.519 -6.753 32.540 1.00 64.88 179 ILE A N 1
ATOM 1384 C CA . ILE A 1 179 ? -15.437 -7.185 31.659 1.00 64.88 179 ILE A CA 1
ATOM 1385 C C . ILE A 1 179 ? -15.992 -7.390 30.247 1.00 64.88 179 ILE A C 1
ATOM 1387 O O . ILE A 1 179 ? -16.668 -8.379 29.965 1.00 64.88 179 ILE A O 1
ATOM 1391 N N . CYS A 1 180 ? -15.648 -6.488 29.326 1.00 72.69 180 CYS A N 1
ATOM 1392 C CA . CYS A 1 180 ? -15.764 -6.775 27.898 1.00 72.69 180 CYS A CA 1
ATOM 1393 C C . CYS A 1 180 ? -14.765 -7.887 27.574 1.00 72.69 180 CYS A C 1
ATOM 1395 O O . CYS A 1 180 ? -13.552 -7.706 27.726 1.00 72.69 180 CYS A O 1
ATOM 1397 N N . SER A 1 181 ? -15.258 -9.062 27.188 1.00 71.31 181 SER A N 1
ATOM 1398 C CA . SER A 1 181 ? -14.370 -10.189 26.921 1.00 71.31 181 SER A CA 1
ATOM 1399 C C . SER A 1 181 ? -13.395 -9.839 25.787 1.00 71.31 181 SER A C 1
ATOM 1401 O O . SER A 1 181 ? -13.775 -9.239 24.779 1.00 71.31 181 SER A O 1
ATOM 1403 N N . GLN A 1 182 ? -12.128 -10.243 25.915 1.00 65.81 182 GLN A N 1
ATOM 1404 C CA . GLN A 1 182 ? -11.141 -10.060 24.842 1.00 65.81 182 GLN A CA 1
ATOM 1405 C C . GLN A 1 182 ? -11.586 -10.756 23.544 1.00 65.81 182 GLN A C 1
ATOM 1407 O O . GLN A 1 182 ? -11.252 -10.295 22.455 1.00 65.81 182 GLN A O 1
ATOM 1412 N N . ALA A 1 183 ? -12.396 -11.818 23.636 1.00 64.94 183 ALA A N 1
ATOM 1413 C CA . ALA A 1 183 ? -13.009 -12.476 22.484 1.00 64.94 183 ALA A CA 1
ATOM 1414 C C . ALA A 1 183 ? -13.934 -11.525 21.696 1.00 64.94 183 ALA A C 1
ATOM 1416 O O . ALA A 1 183 ? -13.870 -11.492 20.468 1.00 64.94 183 ALA A O 1
ATOM 1417 N N . SER A 1 184 ? -14.705 -10.681 22.390 1.00 67.50 184 SER A N 1
ATOM 1418 C CA . SER A 1 184 ? -15.583 -9.669 21.781 1.00 67.50 184 SER A CA 1
ATOM 1419 C C . SER A 1 184 ? -14.800 -8.560 21.061 1.00 67.50 184 SER A C 1
ATOM 1421 O O . SER A 1 184 ? -15.276 -8.001 20.074 1.00 67.50 184 SER A O 1
ATOM 1423 N N . LEU A 1 185 ? -13.586 -8.251 21.534 1.00 67.12 185 LEU A N 1
ATOM 1424 C CA . LEU A 1 185 ? -12.709 -7.214 20.969 1.00 67.12 185 LEU A CA 1
ATOM 1425 C C . LEU A 1 185 ? -11.795 -7.728 19.853 1.00 67.12 185 LEU A C 1
ATOM 1427 O O . LEU A 1 185 ? -11.321 -6.945 19.026 1.00 67.12 185 LEU A O 1
ATOM 1431 N N . THR A 1 186 ? -11.502 -9.029 19.859 1.00 65.75 186 THR A N 1
ATOM 1432 C CA . THR A 1 186 ? -10.559 -9.632 18.919 1.00 65.75 186 THR A CA 1
ATOM 1433 C C . THR A 1 186 ? -11.232 -10.267 17.727 1.00 65.75 186 THR A C 1
ATOM 1435 O O . THR A 1 186 ? -10.550 -10.258 16.711 1.00 65.75 186 THR A O 1
ATOM 1438 N N . ALA A 1 187 ? -12.486 -10.754 17.840 1.00 52.28 187 ALA A N 1
ATOM 1439 C CA . ALA A 1 187 ? -13.296 -11.452 16.823 1.00 52.28 187 ALA A CA 1
ATOM 1440 C C . ALA A 1 187 ? -12.627 -11.522 15.437 1.00 52.28 187 ALA A C 1
ATOM 1442 O O . ALA A 1 187 ? -13.017 -10.870 14.467 1.00 52.28 187 ALA A O 1
ATOM 1443 N N . GLN A 1 188 ? -11.545 -12.300 15.385 1.00 46.34 188 GLN A N 1
ATOM 1444 C CA . GLN A 1 188 ? -10.838 -12.654 14.176 1.00 46.34 188 GLN A CA 1
ATOM 1445 C C . GLN A 1 188 ? -11.696 -13.759 13.597 1.00 46.34 188 GLN A C 1
ATOM 1447 O O . GLN A 1 188 ? -11.912 -14.772 14.264 1.00 46.34 188 GLN A O 1
ATOM 1452 N N . GLY A 1 189 ? -12.245 -13.517 12.407 1.00 42.22 189 GLY A N 1
ATOM 1453 C CA . GLY A 1 189 ? -13.013 -14.518 11.683 1.00 42.22 189 GLY A CA 1
ATOM 1454 C C . GLY A 1 189 ? -12.284 -15.858 11.715 1.00 42.22 189 GLY A C 1
ATOM 1455 O O . GLY A 1 189 ? -11.120 -15.936 11.315 1.00 42.22 189 GLY A O 1
ATOM 1456 N N . ARG A 1 190 ? -12.965 -16.869 12.256 1.00 35.88 190 ARG A N 1
ATOM 1457 C CA . ARG A 1 190 ? -12.713 -18.252 11.861 1.00 35.88 190 ARG A CA 1
ATOM 1458 C C . ARG A 1 190 ? -13.226 -18.442 10.442 1.00 35.88 190 ARG A C 1
ATOM 1460 O O . ARG A 1 190 ? -14.269 -17.825 10.124 1.00 35.88 190 ARG A O 1
#

Secondary structure (DSSP, 8-state):
---------------------------PPPHHHHHHHHHHHHHHHHHHHHHHHHHHHHHHHHHHTT-HHHHHHHHHHHHHHSTT-HHHHHHHHHHHHHHHHHHHHHHHHHHHHHHHHHHHHHHHHHHHTT-HHHHHHHHHHHGGGS-TT-HHHHHHHHHHHHHHHHHHTT--TTS--S---HHHHH----